Protein AF-0000000081663976 (afdb_homodimer)

Nearest PDB structures (foldseek):
  3ppa-assembly1_A  TM=6.212E-01  e=1.100E-02  Homo sapiens
  3t9l-assembly1_A  TM=6.022E-01  e=9.735E-03  Homo sapiens
  4a3p-assembly1_A  TM=6.319E-01  e=2.158E-02  Homo sapiens
  4a3o-assembly2_B  TM=6.091E-01  e=1.796E-02  Homo sapiens
  3pv1-assembly1_B  TM=5.917E-01  e=2.294E-02  Homo sapiens

Sequence (308 aa):
MTFITVKYGDNQQRIFNPMCSSMILLECIRKNCQCEKGVTLDLLDENGHVKNLPENLQSYASDFLEGRGTYWLIKVEKGNEDTPNKYTLLLSQPEKHCPELQQRLEHLSKPVVRKMSRASKWTVVSKKVKPKGGSVSTKRSNNHSNTSPAPRRKMTFITVKYGDNQQRIFNPMCSSMILLECIRKNCQCEKGVTLDLLDENGHVKNLPENLQSYASDFLEGRGTYWLIKVEKGNEDTPNKYTLLLSQPEKHCPELQQRLEHLSKPVVRKMSRASKWTVVSKKVKPKGGSVSTKRSNNHSNTSPAPRRK

Foldseek 3Di:
DFWEWEAAEARDIDIDDQQAFLQVRVVVCCVVVVHDPPWDKWKAFLVQDTQPRVVRRGDGSCVRDPTHGYIFMWTWDPDDPQFHIQIGTRYPCCCVVPVPNRVSSVVRGDGPPPPPPPPPCPVVPVPVPVPPPDPPDDDDDDDDDDDDDDDDDD/DFWEWEAAEARDIDIDDQQAFLQVRVVVCCVVVVHDPPWDKWKAFLVQDTQPRVVRRGDGSCVRDPTHGYIFMWTWDPDDPQFHIQIGTRYPCCCVVPVPNRVSSVVRGDGPPPPPPPPPPPVPPPPPPPPPPDPPVDDDDDDDDDDPPPPDDD

Solvent-accessible surface area (backbone atoms only — not comparable to full-atom values): 18540 Å² total; per-residue (Å²): 137,64,34,28,38,40,34,33,43,82,85,39,72,48,59,45,47,38,91,39,34,24,47,49,47,53,52,38,46,33,56,75,67,68,49,68,84,89,63,44,62,39,41,27,39,85,86,50,47,72,56,60,39,73,80,39,37,86,40,55,29,48,79,70,45,56,69,68,32,59,31,34,37,27,39,51,44,81,44,57,96,85,36,44,41,37,53,40,72,45,39,72,53,43,69,78,72,35,49,69,42,52,53,45,32,51,58,61,29,44,53,77,69,64,69,66,70,69,71,71,72,68,70,71,72,70,72,77,65,72,77,74,76,76,68,82,79,72,84,79,79,80,88,81,91,83,90,88,81,80,88,87,80,137,136,65,34,28,37,40,35,32,43,81,86,39,72,49,59,46,47,37,91,39,35,24,47,50,46,52,50,38,45,33,57,74,66,68,50,67,84,89,62,44,60,39,42,26,38,87,87,50,49,72,56,57,40,73,81,39,36,86,39,53,31,48,80,70,46,58,70,68,32,58,30,34,38,26,38,50,44,80,45,57,97,85,36,44,43,37,53,40,72,43,39,71,54,43,68,78,73,34,48,70,42,51,54,45,33,50,58,61,29,44,52,78,69,66,71,70,71,70,74,74,76,71,74,75,75,72,75,78,71,75,75,74,80,73,72,82,70,83,76,83,87,82,81,86,90,77,73,89,78,78,84,67,73,132

pLDDT: mean 73.5, std 28.45, range [15.95, 98.19]

Secondary structure (DSSP, 8-state):
---EEEEEBTTEEEEE--SSBHHHHHHHHHHHTTPPTT-EEEEE-TTS-B--GGGGTTSBGGGTS-TT-EEEEEEEE---SSSPPEEEE-BS-HHHH-HHHHHHHHHHHS--------------------------------------------/---EEEEEBTTEEEEE--SSBHHHHHHHHHHHTTPPTT-EEEEEETTS-B--GGGGTTSBGGGTS-TT-EEEEEEEE---SSSPPEEEE-BS-HHHH-HHHHHHHHHHHS------------------------------------SS------

Organism: Saccoglossus kowalevskii (NCBI:txid10224)

InterPro domains:
  IPR039471 Uncharacterized protein CXorf65-like [PF15874] (8-95)
  IPR039471 Uncharacterized protein CXorf65-like [PTHR33887] (3-141)

Radius of gyration: 47.67 Å; Cα contacts (8 Å, |Δi|>4): 452; chains: 2; bounding box: 131×155×103 Å

Structure (mmCIF, N/CA/C/O backbone):
data_AF-0000000081663976-model_v1
#
loop_
_entity.id
_entity.type
_entity.pdbx_description
1 polymer 'Uncharacterized protein CXorf65 homolog'
#
loop_
_atom_site.group_PDB
_atom_site.id
_atom_site.type_symbol
_atom_site.label_atom_id
_atom_site.label_alt_id
_atom_site.label_comp_id
_atom_site.label_asym_id
_atom_site.label_entity_id
_atom_site.label_seq_id
_atom_site.pdbx_PDB_ins_code
_atom_site.Cartn_x
_atom_site.Cartn_y
_atom_site.Cartn_z
_atom_site.occupancy
_atom_site.B_iso_or_equiv
_atom_site.auth_seq_id
_atom_site.auth_comp_id
_atom_site.auth_asym_id
_atom_site.auth_atom_id
_atom_site.pdbx_PDB_model_num
ATOM 1 N N . MET A 1 1 ? -7.734 5.082 -13.789 1 63.41 1 MET A N 1
ATOM 2 C CA . MET A 1 1 ? -6.875 4.504 -12.758 1 63.41 1 MET A CA 1
ATOM 3 C C . MET A 1 1 ? -6.473 5.559 -11.727 1 63.41 1 MET A C 1
ATOM 5 O O . MET A 1 1 ? -5.832 6.551 -12.07 1 63.41 1 MET A O 1
ATOM 9 N N . THR A 1 2 ? -7.152 5.707 -10.602 1 86.38 2 THR A N 1
ATOM 10 C CA . THR A 1 2 ? -6.973 6.879 -9.75 1 86.38 2 THR A CA 1
ATOM 11 C C . THR A 1 2 ? -5.969 6.594 -8.641 1 86.38 2 THR A C 1
ATOM 13 O O . THR A 1 2 ? -6 5.527 -8.023 1 86.38 2 THR A O 1
ATOM 16 N N . PHE A 1 3 ? -4.828 7.324 -8.617 1 93.31 3 PHE A N 1
ATOM 17 C CA . PHE A 1 3 ? -3.844 7.289 -7.543 1 93.31 3 PHE A CA 1
ATOM 18 C C . PHE A 1 3 ? -3.646 8.68 -6.945 1 93.31 3 PHE A C 1
ATOM 20 O O . PHE A 1 3 ? -4.051 9.68 -7.543 1 93.31 3 PHE A O 1
ATOM 27 N N . ILE A 1 4 ? -3.111 8.68 -5.797 1 96.81 4 ILE A N 1
ATOM 28 C CA . ILE A 1 4 ? -2.646 9.922 -5.191 1 96.81 4 ILE A CA 1
ATOM 29 C C . ILE A 1 4 ? -1.126 9.891 -5.047 1 96.81 4 ILE A C 1
ATOM 31 O O . ILE A 1 4 ? -0.521 8.812 -5.031 1 96.81 4 ILE A O 1
ATOM 35 N N . THR A 1 5 ? -0.566 11.102 -5.008 1 95.88 5 THR A N 1
ATOM 36 C CA . THR A 1 5 ? 0.864 11.242 -4.754 1 95.88 5 THR A CA 1
ATOM 37 C C . THR A 1 5 ? 1.117 11.734 -3.334 1 95.88 5 THR A C 1
ATOM 39 O O . THR A 1 5 ? 0.53 12.727 -2.902 1 95.88 5 THR A O 1
ATOM 42 N N . VAL A 1 6 ? 1.964 11 -2.596 1 96.69 6 VAL A N 1
ATOM 43 C CA . VAL A 1 6 ? 2.316 11.398 -1.237 1 96.69 6 VAL A CA 1
ATOM 44 C C . VAL A 1 6 ? 3.789 11.797 -1.18 1 96.69 6 VAL A C 1
ATOM 46 O O . VAL A 1 6 ? 4.66 11.031 -1.598 1 96.69 6 VAL A O 1
ATOM 49 N N . LYS A 1 7 ? 4.027 12.945 -0.767 1 94.19 7 LYS A N 1
ATOM 50 C CA . LYS A 1 7 ? 5.387 13.453 -0.602 1 94.19 7 LYS A CA 1
ATOM 51 C C . LYS A 1 7 ? 5.848 13.32 0.847 1 94.19 7 LYS A C 1
ATOM 53 O O . LYS A 1 7 ? 5.074 13.578 1.774 1 94.19 7 LYS A O 1
ATOM 58 N N . TYR A 1 8 ? 7.129 12.906 1.017 1 93.94 8 TYR A N 1
ATOM 59 C CA . TYR A 1 8 ? 7.668 12.672 2.352 1 93.94 8 TYR A CA 1
ATOM 60 C C . TYR A 1 8 ? 9.195 12.648 2.326 1 93.94 8 TYR A C 1
ATOM 62 O O . TYR A 1 8 ? 9.805 12.633 1.255 1 93.94 8 TYR A O 1
ATOM 70 N N . GLY A 1 9 ? 9.75 12.789 3.512 1 91.69 9 GLY A N 1
ATOM 71 C CA . GLY A 1 9 ? 11.188 12.625 3.656 1 91.69 9 GLY A CA 1
ATOM 72 C C . GLY A 1 9 ? 11.984 13.672 2.904 1 91.69 9 GLY A C 1
ATOM 73 O O . GLY A 1 9 ? 11.648 14.859 2.945 1 91.69 9 GLY A O 1
ATOM 74 N N . ASP A 1 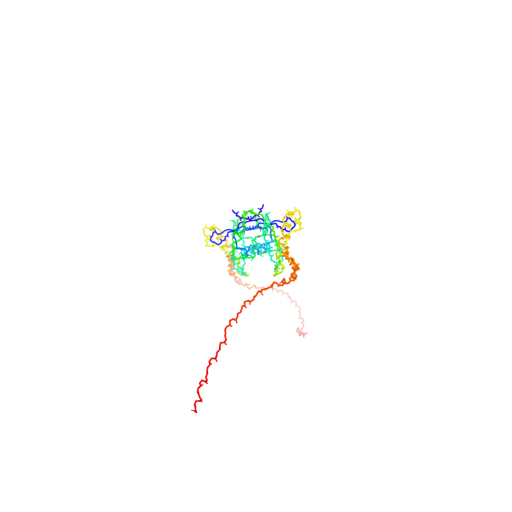10 ? 13.141 13.273 2.248 1 88.5 10 ASP A N 1
ATOM 75 C CA . ASP A 1 10 ? 14 14.164 1.478 1 88.5 10 ASP A CA 1
ATOM 76 C C . ASP A 1 10 ? 13.609 14.164 0.001 1 88.5 10 ASP A C 1
ATOM 78 O O . ASP A 1 10 ? 14.297 13.555 -0.826 1 88.5 10 ASP A O 1
ATOM 82 N N . ASN A 1 11 ? 12.508 14.812 -0.254 1 85.25 11 ASN A N 1
ATOM 83 C CA . ASN A 1 11 ? 12.016 14.984 -1.619 1 85.25 11 ASN A CA 1
ATOM 84 C C . ASN A 1 11 ? 11.586 13.656 -2.234 1 85.25 11 ASN A C 1
ATOM 86 O O . ASN A 1 11 ? 11.828 13.414 -3.416 1 85.25 11 ASN A O 1
ATOM 90 N N . GLN A 1 12 ? 11.164 12.766 -1.438 1 90.88 12 GLN A N 1
ATOM 91 C CA . GLN A 1 12 ? 10.641 11.492 -1.918 1 90.88 12 GLN A CA 1
ATOM 92 C C . GLN A 1 12 ? 9.141 11.578 -2.162 1 90.88 12 GLN A C 1
ATOM 94 O O . GLN A 1 12 ? 8.453 12.406 -1.559 1 90.88 12 GLN A O 1
ATOM 99 N N . GLN A 1 13 ? 8.688 10.852 -3.125 1 92.88 13 GLN A N 1
ATOM 100 C CA . GLN A 1 13 ? 7.262 10.75 -3.406 1 92.88 13 GLN A CA 1
ATOM 101 C C . GLN A 1 13 ? 6.879 9.336 -3.814 1 92.88 13 GLN A C 1
ATOM 103 O O . GLN A 1 13 ? 7.684 8.617 -4.414 1 92.88 13 GLN A O 1
ATOM 108 N N . ARG A 1 14 ? 5.727 8.938 -3.387 1 94.19 14 ARG A N 1
ATOM 109 C CA . ARG A 1 14 ? 5.176 7.633 -3.752 1 94.19 14 ARG A CA 1
ATOM 110 C C . ARG A 1 14 ? 3.693 7.746 -4.098 1 94.19 14 ARG A C 1
ATOM 112 O O . ARG A 1 14 ? 3.021 8.688 -3.676 1 94.19 14 ARG A O 1
ATOM 119 N N . ILE A 1 15 ? 3.197 6.77 -4.887 1 94.12 15 ILE A N 1
ATOM 120 C CA . ILE A 1 15 ? 1.789 6.766 -5.266 1 94.12 15 ILE A CA 1
ATOM 121 C C . ILE A 1 15 ? 1.04 5.715 -4.453 1 94.12 15 ILE A C 1
ATOM 123 O O . ILE A 1 15 ? 1.622 4.703 -4.047 1 94.12 15 ILE A O 1
ATOM 127 N N . PHE A 1 16 ? -0.218 5.988 -4.176 1 95.44 16 PHE A N 1
ATOM 128 C CA . PHE A 1 16 ? -1.098 5.082 -3.449 1 95.44 16 PHE A CA 1
ATOM 129 C C . PHE A 1 16 ? -2.492 5.074 -4.062 1 95.44 16 PHE A C 1
ATOM 131 O O . PHE A 1 16 ? -2.912 6.055 -4.676 1 95.44 16 PHE A O 1
ATOM 138 N N . ASN A 1 17 ? -3.191 4 -3.916 1 93.75 17 ASN A N 1
ATOM 139 C CA . ASN A 1 17 ? -4.59 3.877 -4.32 1 93.75 17 ASN A CA 1
ATOM 140 C C . ASN A 1 17 ? -5.535 4.348 -3.221 1 93.75 17 ASN A C 1
ATOM 142 O O . ASN A 1 17 ? -5.555 3.779 -2.127 1 93.75 17 ASN A O 1
ATOM 146 N N . PRO A 1 18 ? -6.293 5.262 -3.482 1 96.44 18 PRO A N 1
ATOM 147 C CA . PRO A 1 18 ? -7.207 5.742 -2.441 1 96.44 18 PRO A CA 1
ATOM 148 C C . PRO A 1 18 ? -8.508 4.941 -2.381 1 96.44 18 PRO A C 1
ATOM 150 O O . PRO A 1 18 ? -9.367 5.215 -1.541 1 96.44 18 PRO A O 1
ATOM 153 N N . MET A 1 19 ? -8.688 3.963 -3.275 1 92.12 19 MET A N 1
ATOM 154 C CA . MET A 1 19 ? -9.906 3.16 -3.299 1 92.12 19 MET A CA 1
ATOM 155 C C . MET A 1 19 ? -9.836 2.035 -2.271 1 92.12 19 MET A C 1
ATOM 157 O O . MET A 1 19 ? -9.992 0.863 -2.617 1 92.12 19 MET A O 1
ATOM 161 N N . CYS A 1 20 ? -9.648 2.391 -1.045 1 94.44 20 CYS A N 1
ATOM 162 C CA . CYS A 1 20 ? -9.555 1.526 0.125 1 94.44 20 CYS A CA 1
ATOM 163 C C . CYS A 1 20 ? -9.891 2.293 1.399 1 94.44 20 CYS A C 1
ATOM 165 O O . CYS A 1 20 ? -10.188 3.486 1.35 1 94.44 20 CYS A O 1
ATOM 167 N N . SER A 1 21 ? -10.039 1.643 2.467 1 96.56 21 SER A N 1
ATOM 168 C CA . SER A 1 21 ? -10.312 2.34 3.719 1 96.56 21 SER A CA 1
ATOM 169 C C . SER A 1 21 ? -9.125 3.195 4.148 1 96.56 21 SER A C 1
ATOM 171 O O . SER A 1 21 ? -7.984 2.896 3.799 1 96.56 21 SER A O 1
ATOM 173 N N . SER A 1 22 ? -9.43 4.223 4.953 1 98.12 22 SER A N 1
ATOM 174 C CA . SER A 1 22 ? -8.375 5.07 5.492 1 98.12 22 SER A CA 1
ATOM 175 C C . SER A 1 22 ? -7.391 4.262 6.332 1 98.12 22 SER A C 1
ATOM 177 O O . SER A 1 22 ? -6.188 4.527 6.316 1 98.12 22 SER A O 1
ATOM 179 N N . MET A 1 23 ? -7.918 3.342 6.996 1 97.19 23 MET A N 1
ATOM 180 C CA . MET A 1 23 ? -7.074 2.486 7.828 1 97.19 23 MET A CA 1
ATOM 181 C C . MET A 1 23 ? -6.023 1.773 6.984 1 97.19 23 MET A C 1
ATOM 183 O O . MET A 1 23 ? -4.836 1.789 7.316 1 97.19 23 MET A O 1
ATOM 187 N N . ILE A 1 24 ? -6.398 1.15 5.91 1 96.44 24 ILE A N 1
ATOM 188 C CA . ILE A 1 24 ? -5.508 0.406 5.027 1 96.44 24 ILE A CA 1
ATOM 189 C C . ILE A 1 24 ? -4.531 1.365 4.352 1 96.44 24 ILE A C 1
ATOM 191 O O . ILE A 1 24 ? -3.33 1.092 4.281 1 96.44 24 ILE A O 1
ATOM 195 N N . LEU A 1 25 ? -5.027 2.463 3.895 1 97.62 25 LEU A N 1
ATOM 196 C CA . LEU A 1 25 ? -4.168 3.438 3.23 1 97.62 25 LEU A CA 1
ATOM 197 C C . LEU A 1 25 ? -3.053 3.902 4.16 1 97.62 25 LEU A C 1
ATOM 199 O O . LEU A 1 25 ? -1.882 3.916 3.773 1 97.62 25 LEU A O 1
ATOM 203 N N . LEU A 1 26 ? -3.424 4.258 5.367 1 97.94 26 LEU A N 1
ATOM 204 C CA . LEU A 1 26 ? -2.445 4.758 6.324 1 97.94 26 LEU A CA 1
ATOM 205 C C . LEU A 1 26 ? -1.432 3.678 6.684 1 97.94 26 LEU A C 1
ATOM 207 O O . LEU A 1 26 ? -0.251 3.971 6.887 1 97.94 26 LEU A O 1
ATOM 211 N N . GLU A 1 27 ? -1.876 2.498 6.762 1 96.31 27 GLU A N 1
ATOM 212 C CA . GLU A 1 27 ? -0.957 1.396 7.031 1 96.31 27 GLU A CA 1
ATOM 213 C C . GLU A 1 27 ? 0.019 1.197 5.875 1 96.31 27 GLU A C 1
ATOM 215 O O . GLU A 1 27 ? 1.206 0.946 6.094 1 96.31 27 GLU A O 1
ATOM 220 N N . CYS A 1 28 ? -0.502 1.237 4.648 1 96.5 28 CYS A N 1
ATOM 221 C CA . CYS A 1 28 ? 0.359 1.119 3.477 1 96.5 28 CYS A CA 1
ATOM 222 C C . CYS A 1 28 ? 1.371 2.258 3.426 1 96.5 28 CYS A C 1
ATOM 224 O O . CYS A 1 28 ? 2.543 2.037 3.117 1 96.5 28 CYS A O 1
ATOM 226 N N . ILE A 1 29 ? 0.937 3.393 3.736 1 97.44 29 ILE A N 1
ATOM 227 C CA . ILE A 1 29 ? 1.825 4.551 3.748 1 97.44 29 ILE A CA 1
ATOM 228 C C . ILE A 1 29 ? 2.904 4.359 4.812 1 97.44 29 ILE A C 1
ATOM 230 O O . ILE A 1 29 ? 4.086 4.609 4.559 1 97.44 29 ILE A O 1
ATOM 234 N N . ARG A 1 30 ? 2.484 3.951 5.969 1 96.38 30 ARG A N 1
ATOM 235 C CA . ARG A 1 30 ? 3.434 3.721 7.055 1 96.38 30 ARG A CA 1
ATOM 236 C C . ARG A 1 30 ? 4.547 2.771 6.617 1 96.38 30 ARG A C 1
ATOM 238 O O . ARG A 1 30 ? 5.727 3.041 6.852 1 96.38 30 ARG A O 1
ATOM 245 N N . LYS A 1 31 ? 4.18 1.729 5.961 1 93.88 31 LYS A N 1
ATOM 246 C CA . LYS A 1 31 ? 5.133 0.709 5.535 1 93.88 31 LYS A CA 1
ATOM 247 C C . LYS A 1 31 ? 6.02 1.221 4.402 1 93.88 31 LYS A C 1
ATOM 249 O O . LYS A 1 31 ? 7.238 1.037 4.426 1 93.88 31 LYS A O 1
ATOM 254 N N . ASN A 1 32 ? 5.41 1.877 3.396 1 94.5 32 ASN A N 1
ATOM 255 C CA . ASN A 1 32 ? 6.129 2.324 2.207 1 94.5 32 ASN A CA 1
ATOM 256 C C . ASN A 1 32 ? 7.055 3.496 2.52 1 94.5 32 ASN A C 1
ATOM 258 O O . ASN A 1 32 ? 8.109 3.643 1.898 1 94.5 32 ASN A O 1
ATOM 262 N N . CYS A 1 33 ? 6.664 4.27 3.455 1 94.06 33 CYS A N 1
ATOM 263 C CA . CYS A 1 33 ? 7.445 5.465 3.76 1 94.06 33 CYS A CA 1
ATOM 264 C C . CYS A 1 33 ? 8.328 5.242 4.984 1 94.06 33 CYS A C 1
ATOM 266 O O . CYS A 1 33 ? 8.992 6.168 5.449 1 94.06 33 CYS A O 1
ATOM 268 N N . GLN A 1 34 ? 8.305 4.074 5.461 1 91.5 34 GLN A N 1
ATOM 269 C CA . GLN A 1 34 ? 9.18 3.65 6.555 1 91.5 34 GLN A CA 1
ATOM 270 C C . GLN A 1 34 ? 8.969 4.52 7.789 1 91.5 34 GLN A C 1
ATOM 272 O O . GLN A 1 34 ? 9.938 5.008 8.383 1 91.5 34 GLN A O 1
ATOM 277 N N . CYS A 1 35 ? 7.703 4.688 8.156 1 93.5 35 CYS A N 1
ATOM 278 C CA . CYS A 1 35 ? 7.359 5.449 9.352 1 93.5 35 CYS A CA 1
ATOM 279 C C . CYS A 1 35 ? 7.312 4.551 10.578 1 93.5 35 CYS A C 1
ATOM 281 O O . CYS A 1 35 ? 7.016 3.357 10.469 1 93.5 35 CYS A O 1
ATOM 283 N N . GLU A 1 36 ? 7.629 5.223 11.648 1 92.06 36 GLU A N 1
ATOM 284 C CA . GLU A 1 36 ? 7.652 4.492 12.914 1 92.06 36 GLU A CA 1
ATOM 285 C C . GLU A 1 36 ? 6.266 3.977 13.281 1 92.06 36 GLU A C 1
ATOM 287 O O . GLU A 1 36 ? 5.262 4.652 13.039 1 92.06 36 GLU A O 1
ATOM 292 N N . LYS A 1 37 ? 6.324 2.795 13.945 1 91.56 37 LYS A N 1
ATOM 293 C CA . LYS A 1 37 ? 5.078 2.236 14.461 1 91.56 37 LYS A CA 1
ATOM 294 C C . LYS A 1 37 ? 4.523 3.084 15.602 1 91.56 37 LYS A C 1
ATOM 296 O O . LYS A 1 37 ? 5.289 3.668 16.375 1 91.56 37 LYS A O 1
ATOM 301 N N . GLY A 1 38 ? 3.25 3.217 15.711 1 91.44 38 GLY A N 1
ATOM 302 C CA . GLY A 1 38 ? 2.615 3.906 16.828 1 91.44 38 GLY A CA 1
ATOM 303 C C . GLY A 1 38 ? 2.389 5.383 16.562 1 91.44 38 GLY A C 1
ATOM 304 O O . GLY A 1 38 ? 1.644 6.039 17.281 1 91.44 38 GLY A O 1
ATOM 305 N N . VAL A 1 39 ? 3.113 5.891 15.664 1 92.75 39 VAL A N 1
ATOM 306 C CA . VAL A 1 39 ? 2.912 7.293 15.305 1 92.75 39 VAL A CA 1
ATOM 307 C C . VAL A 1 39 ? 1.612 7.441 14.516 1 92.75 39 VAL A C 1
ATOM 309 O O . VAL A 1 39 ? 1.306 6.617 13.656 1 92.75 39 VAL A O 1
ATOM 312 N N . THR A 1 40 ? 0.846 8.453 14.867 1 96.19 40 THR A N 1
ATOM 313 C CA . THR A 1 40 ? -0.372 8.742 14.117 1 96.19 40 THR A CA 1
ATOM 314 C C . THR A 1 40 ? -0.058 9.562 12.867 1 96.19 40 THR A C 1
ATOM 316 O O . THR A 1 40 ? 0.494 10.664 12.961 1 96.19 40 THR A O 1
ATOM 319 N N . LEU A 1 41 ? -0.435 9.023 11.734 1 97.75 41 LEU A N 1
ATOM 320 C CA . LEU A 1 41 ? -0.15 9.672 10.461 1 97.75 41 LEU A CA 1
ATOM 321 C C . LEU A 1 41 ? -1.41 10.305 9.883 1 97.75 41 LEU A C 1
ATOM 323 O O . LEU A 1 41 ? -2.521 9.844 10.148 1 97.75 41 LEU A O 1
ATOM 327 N N . ASP 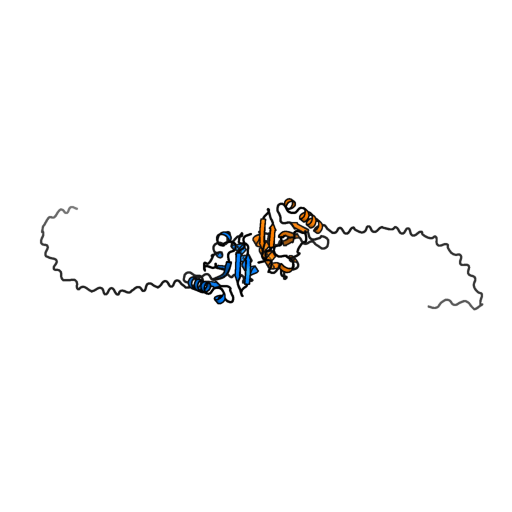A 1 42 ? -1.229 11.328 9.078 1 97.38 42 ASP A N 1
ATOM 328 C CA . ASP A 1 42 ? -2.279 11.961 8.289 1 97.38 42 ASP A CA 1
ATOM 329 C C . ASP A 1 42 ? -1.707 12.609 7.027 1 97.38 42 ASP A C 1
ATOM 331 O O . ASP A 1 42 ? -0.51 12.492 6.754 1 97.38 42 ASP A O 1
ATOM 335 N N . LEU A 1 43 ? -2.551 13.188 6.25 1 97.44 43 LEU A N 1
ATOM 336 C CA . LEU A 1 43 ? -2.139 13.82 5.004 1 97.44 43 LEU A CA 1
ATOM 337 C C . LEU A 1 43 ? -2.564 15.289 4.977 1 97.44 43 LEU A C 1
ATOM 339 O O . LEU A 1 43 ? -3.621 15.641 5.508 1 97.44 43 LEU A O 1
ATOM 343 N N . LEU A 1 44 ? -1.724 16.062 4.414 1 95 44 LEU A N 1
ATOM 344 C CA . LEU A 1 44 ? -1.945 17.484 4.168 1 95 44 LEU A CA 1
ATOM 345 C C . LEU A 1 44 ? -2.08 17.766 2.676 1 95 44 LEU A C 1
ATOM 347 O O . LEU A 1 44 ? -1.274 17.281 1.875 1 95 44 LEU A O 1
ATOM 351 N N . ASP A 1 45 ? -3.115 18.547 2.289 1 93.75 45 ASP A N 1
ATOM 352 C CA . ASP A 1 45 ? -3.219 18.859 0.867 1 93.75 45 ASP A CA 1
ATOM 353 C C . ASP A 1 45 ? -2.43 20.125 0.526 1 93.75 45 ASP A C 1
ATOM 355 O O . ASP A 1 45 ? -1.794 20.719 1.398 1 93.75 45 ASP A O 1
ATOM 359 N N . GLU A 1 46 ? -2.494 20.453 -0.756 1 88.25 46 GLU A N 1
ATOM 360 C CA . GLU A 1 46 ? -1.702 21.562 -1.261 1 88.25 46 GLU A CA 1
ATOM 361 C C . GLU A 1 46 ? -2.199 22.891 -0.698 1 88.25 46 GLU A C 1
ATOM 363 O O . GLU A 1 46 ? -1.451 23.875 -0.647 1 88.25 46 GLU A O 1
ATOM 368 N N . ASN A 1 47 ? -3.438 22.938 -0.269 1 88 47 ASN A N 1
ATOM 369 C CA . ASN A 1 47 ? -4.027 24.156 0.286 1 88 47 ASN A CA 1
ATOM 370 C C . ASN A 1 47 ? -3.805 24.25 1.793 1 88 47 ASN A C 1
ATOM 372 O O . ASN A 1 47 ? -4.195 25.234 2.422 1 88 47 ASN A O 1
ATOM 376 N N . GLY A 1 48 ? -3.18 23.281 2.357 1 89.25 48 GLY A N 1
ATOM 377 C CA . GLY A 1 48 ? -2.869 23.297 3.779 1 89.25 48 GLY A CA 1
ATOM 378 C C . GLY A 1 48 ? -3.988 22.734 4.641 1 89.25 48 GLY A C 1
ATOM 379 O O . GLY A 1 48 ? -4.094 23.078 5.824 1 89.25 48 GLY A O 1
ATOM 380 N N . HIS A 1 49 ? -4.84 22.016 4.094 1 92.88 49 HIS A N 1
ATOM 381 C CA . HIS A 1 49 ? -5.918 21.391 4.855 1 92.88 49 HIS A CA 1
ATOM 382 C C . HIS A 1 49 ? -5.566 19.969 5.25 1 92.88 49 HIS A C 1
ATOM 384 O O . HIS A 1 49 ? -5.227 19.141 4.395 1 92.88 49 HIS A O 1
ATOM 390 N N . VAL A 1 50 ? -5.672 19.703 6.547 1 94.69 50 VAL A N 1
ATOM 391 C CA . VAL A 1 50 ? -5.469 18.359 7.059 1 94.69 50 VAL A CA 1
ATOM 392 C C . VAL A 1 50 ? -6.672 17.484 6.699 1 94.69 50 VAL A C 1
ATOM 394 O O . VAL A 1 50 ? -7.816 17.922 6.793 1 94.69 50 VAL A O 1
ATOM 397 N N . LYS A 1 51 ? -6.449 16.219 6.371 1 97.5 51 LYS A N 1
ATOM 398 C CA . LYS A 1 51 ? -7.516 15.383 5.84 1 97.5 51 LYS A CA 1
ATOM 399 C C . LYS A 1 51 ? -8.188 14.578 6.953 1 97.5 51 LYS A C 1
ATOM 401 O O . LYS A 1 51 ? -9.281 14.039 6.766 1 97.5 51 LYS A O 1
ATOM 406 N N . ASN A 1 52 ? -7.613 14.5 8.141 1 97 52 ASN A N 1
ATOM 407 C CA . ASN A 1 52 ? -8.164 13.867 9.336 1 97 52 ASN A CA 1
ATOM 408 C C . ASN A 1 52 ? -8.562 12.422 9.078 1 97 52 ASN A C 1
ATOM 410 O O . ASN A 1 52 ? -9.641 11.984 9.477 1 97 52 ASN A O 1
ATOM 414 N N . LEU A 1 53 ? -7.691 11.727 8.43 1 98.19 53 LEU A N 1
ATOM 415 C CA . LEU A 1 53 ? -7.953 10.328 8.094 1 98.19 53 LEU A CA 1
ATOM 416 C C . LEU A 1 53 ? -8.031 9.477 9.352 1 98.19 53 LEU A C 1
ATOM 418 O O . LEU A 1 53 ? -8.867 8.57 9.445 1 98.19 53 LEU A O 1
ATOM 422 N N . PRO A 1 54 ? -7.246 9.711 10.359 1 97.38 54 PRO A N 1
ATOM 423 C CA . PRO A 1 54 ? -7.289 8.883 11.562 1 97.38 54 PRO A CA 1
ATOM 424 C C . PRO A 1 54 ? -8.641 8.93 12.266 1 97.38 54 PRO A C 1
ATOM 426 O O . PRO A 1 54 ? -8.977 8.031 13.039 1 97.38 54 PRO A O 1
ATOM 429 N N . GLU A 1 55 ? -9.367 9.945 12.016 1 96.12 55 GLU A N 1
ATOM 430 C CA . GLU A 1 55 ? -10.68 10.078 12.648 1 96.12 55 GLU A CA 1
ATOM 431 C C . GLU A 1 55 ? -11.75 9.32 11.867 1 96.12 55 GLU A C 1
ATOM 433 O O . GLU A 1 55 ? -12.867 9.133 12.359 1 96.12 55 GLU A O 1
ATOM 438 N N . ASN A 1 56 ? -11.438 8.898 10.734 1 97.62 56 ASN A N 1
ATOM 439 C CA . ASN A 1 56 ? -12.375 8.234 9.844 1 97.62 56 ASN A CA 1
ATOM 440 C C . ASN A 1 56 ? -11.797 6.938 9.289 1 97.62 56 ASN A C 1
ATOM 442 O O . ASN A 1 56 ? -11.828 6.703 8.078 1 97.62 56 ASN A O 1
ATOM 446 N N . LEU A 1 57 ? -11.336 6.105 10.109 1 97.12 57 LEU A N 1
ATOM 447 C CA . LEU A 1 57 ? -10.539 4.945 9.742 1 97.12 57 LEU A CA 1
ATOM 448 C C . LEU A 1 57 ? -11.367 3.943 8.945 1 97.12 57 LEU A C 1
ATOM 450 O O . LEU A 1 57 ? -10.844 3.248 8.07 1 97.12 57 LEU A O 1
ATOM 454 N N . GLN A 1 58 ? -12.656 3.887 9.188 1 96.81 58 GLN A N 1
ATOM 455 C CA . GLN A 1 58 ? -13.5 2.865 8.578 1 96.81 58 GLN A CA 1
ATOM 456 C C . GLN A 1 58 ? -14.094 3.354 7.254 1 96.81 58 GLN A C 1
ATOM 458 O O . GLN A 1 58 ? -14.656 2.566 6.492 1 96.81 58 GLN A O 1
ATOM 463 N N . SER A 1 59 ? -13.906 4.625 6.949 1 97.69 59 SER A N 1
ATOM 464 C CA . SER A 1 59 ? -14.406 5.191 5.703 1 97.69 59 SER A CA 1
ATOM 465 C C . SER A 1 59 ? -13.406 5.004 4.566 1 97.69 59 SER A C 1
ATOM 467 O O . SER A 1 59 ? -12.219 4.785 4.812 1 97.69 59 SER A O 1
ATOM 469 N N . TYR A 1 60 ? -13.93 5.086 3.35 1 96.69 60 TYR A N 1
ATOM 470 C CA . TYR A 1 60 ? -13.023 5.078 2.207 1 96.69 60 TYR A CA 1
ATOM 471 C C . TYR A 1 60 ? -12.148 6.328 2.193 1 96.69 60 TYR A C 1
ATOM 473 O O . TYR A 1 60 ? -12.641 7.434 2.428 1 96.69 60 TYR A O 1
ATOM 481 N N . ALA A 1 61 ? -10.906 6.086 1.918 1 97.75 61 ALA A N 1
ATOM 482 C CA . ALA A 1 61 ? -9.984 7.215 1.824 1 97.75 61 ALA A CA 1
ATOM 483 C C . ALA A 1 61 ? -10.383 8.148 0.685 1 97.75 61 ALA A C 1
ATOM 485 O O . ALA A 1 61 ? -10.188 9.367 0.777 1 97.75 61 ALA A O 1
ATOM 486 N N . SER A 1 62 ? -10.992 7.574 -0.337 1 97.06 62 SER A N 1
ATOM 487 C CA . SER A 1 62 ? -11.391 8.352 -1.508 1 97.06 62 SER A CA 1
ATOM 488 C C . SER A 1 62 ? -12.461 9.375 -1.151 1 97.06 62 SER A C 1
ATOM 490 O O . SER A 1 62 ? -12.719 10.305 -1.918 1 97.06 62 SER A O 1
ATOM 492 N N . ASP A 1 63 ? -13.086 9.273 -0.076 1 97.56 63 ASP A N 1
ATOM 493 C CA . ASP A 1 63 ? -14.062 10.258 0.383 1 97.56 63 ASP A CA 1
ATOM 494 C C . ASP A 1 63 ? -13.391 11.562 0.791 1 97.56 63 ASP A C 1
ATOM 496 O O . ASP A 1 63 ? -14.031 12.617 0.832 1 97.56 63 ASP A O 1
ATOM 500 N N . PHE A 1 64 ? -12.133 11.5 1.063 1 97.94 64 PHE A N 1
ATOM 501 C CA . PHE A 1 64 ? -11.422 12.641 1.633 1 97.94 64 PHE A CA 1
ATOM 502 C C . PHE A 1 64 ? -10.305 13.094 0.705 1 97.94 64 PHE A C 1
ATOM 504 O O . PHE A 1 64 ? -9.797 14.211 0.838 1 97.94 64 PHE A O 1
ATOM 511 N N . LEU A 1 65 ? -9.953 12.242 -0.176 1 97.94 65 LEU A N 1
ATOM 512 C CA . LEU A 1 65 ? -8.805 12.516 -1.04 1 97.94 65 LEU A CA 1
ATOM 513 C C . LEU A 1 65 ? -9.234 12.57 -2.504 1 97.94 65 LEU A C 1
ATOM 515 O O . LEU A 1 65 ? -10.062 11.766 -2.943 1 97.94 65 LEU A O 1
ATOM 519 N N . GLU A 1 66 ? -8.633 13.492 -3.195 1 96.06 66 GLU A N 1
ATOM 520 C CA . GLU A 1 66 ? -8.906 13.594 -4.625 1 96.06 66 GLU A CA 1
ATOM 521 C C . GLU A 1 66 ? -7.93 12.75 -5.438 1 96.06 66 GLU A C 1
ATOM 523 O O . GLU A 1 66 ? -6.719 12.812 -5.215 1 96.06 66 GLU A O 1
ATOM 528 N N . GLY A 1 67 ? -8.516 12.039 -6.34 1 94.06 67 GLY A N 1
ATOM 529 C CA . GLY A 1 67 ? -7.656 11.297 -7.254 1 94.06 67 GLY A CA 1
ATOM 530 C C . GLY A 1 67 ? -6.637 12.18 -7.953 1 94.06 67 GLY A C 1
ATOM 531 O O . GLY A 1 67 ? -6.949 13.305 -8.344 1 94.06 67 GLY A O 1
ATOM 532 N N . ARG A 1 68 ? -5.504 11.719 -8.094 1 92.31 68 ARG A N 1
ATOM 533 C CA . ARG A 1 68 ? -4.375 12.391 -8.727 1 92.31 68 ARG A CA 1
ATOM 534 C C . ARG A 1 68 ? -3.932 13.602 -7.91 1 92.31 68 ARG A C 1
ATOM 536 O O . ARG A 1 68 ? -3.115 14.398 -8.367 1 92.31 68 ARG A O 1
ATOM 543 N N . GLY A 1 69 ? -4.449 13.695 -6.77 1 95.69 69 GLY A N 1
ATOM 544 C CA . GLY A 1 69 ? -4.023 14.75 -5.859 1 95.69 69 GLY A CA 1
ATOM 545 C C . GLY A 1 69 ? -2.65 14.5 -5.262 1 95.69 69 GLY A C 1
ATOM 546 O O . GLY A 1 69 ? -2.188 13.359 -5.215 1 95.69 69 GLY A O 1
ATOM 547 N N . THR A 1 70 ? -2.045 15.656 -4.879 1 94.94 70 THR A N 1
ATOM 548 C CA . THR A 1 70 ? -0.766 15.602 -4.18 1 94.94 70 THR A CA 1
ATOM 549 C C . THR A 1 70 ? -0.936 15.969 -2.709 1 94.94 70 THR A C 1
ATOM 551 O O . THR A 1 70 ? -1.592 16.953 -2.381 1 94.94 70 THR A O 1
ATOM 554 N N . TYR A 1 71 ? -0.349 15.156 -1.865 1 95.75 71 TYR A N 1
ATOM 555 C CA . TYR A 1 71 ? -0.47 15.336 -0.423 1 95.75 71 TYR A CA 1
ATOM 556 C C . TYR A 1 71 ? 0.888 15.219 0.258 1 95.75 71 TYR A C 1
ATOM 558 O O . TYR A 1 71 ? 1.781 14.531 -0.24 1 95.75 71 TYR A O 1
ATOM 566 N N . TRP A 1 72 ? 0.947 15.844 1.382 1 95.06 72 TRP A N 1
ATOM 567 C CA . TRP A 1 72 ? 2.145 15.734 2.209 1 95.06 72 TRP A CA 1
ATOM 568 C C . TRP A 1 72 ? 1.865 14.93 3.471 1 95.06 72 TRP A C 1
ATOM 570 O O . TRP A 1 72 ? 0.82 15.094 4.105 1 95.06 72 TRP A O 1
ATOM 580 N N . LEU A 1 73 ? 2.855 14.109 3.805 1 96.69 73 LEU A N 1
ATOM 581 C CA . LEU A 1 73 ? 2.736 13.266 4.988 1 96.69 73 LEU A CA 1
ATOM 582 C C . LEU A 1 73 ? 3.01 14.062 6.258 1 96.69 73 LEU A C 1
ATOM 584 O O . LEU A 1 73 ? 3.988 14.805 6.332 1 96.69 73 LEU A O 1
ATOM 588 N N . ILE A 1 74 ? 2.102 13.898 7.211 1 95.12 74 ILE A N 1
ATOM 589 C CA . ILE A 1 74 ? 2.289 14.602 8.477 1 95.12 74 ILE A CA 1
ATOM 590 C C . ILE A 1 74 ? 2.115 13.633 9.641 1 95.12 74 ILE A C 1
ATOM 592 O O . ILE A 1 74 ? 1.441 12.609 9.508 1 95.12 74 ILE A O 1
ATOM 596 N N . LYS A 1 75 ? 2.736 13.992 10.688 1 95.06 75 LYS A N 1
ATOM 597 C CA . LYS A 1 75 ? 2.541 13.352 11.984 1 95.06 75 LYS A CA 1
ATOM 598 C C . LYS A 1 75 ? 1.565 14.141 12.852 1 95.06 75 LYS A C 1
ATOM 600 O O . LYS A 1 75 ? 1.612 15.375 12.883 1 95.06 75 LYS A O 1
ATOM 605 N N . VAL A 1 76 ? 0.701 13.406 13.508 1 94.12 76 VAL A N 1
ATOM 606 C CA . VAL A 1 76 ? -0.277 14.047 14.383 1 94.12 76 VAL A CA 1
ATOM 607 C C . VAL A 1 76 ? -0.001 13.664 15.836 1 94.12 76 VAL A C 1
ATOM 609 O O . VAL A 1 76 ? 0.029 12.477 16.172 1 94.12 76 VAL A O 1
ATOM 612 N N . GLU A 1 77 ? 0.227 14.609 16.625 1 93 77 GLU A N 1
ATOM 613 C CA . GLU A 1 77 ? 0.295 14.445 18.078 1 93 77 GLU A CA 1
ATOM 614 C C . GLU A 1 77 ? -0.949 15.008 18.75 1 93 77 GLU A C 1
ATOM 616 O O . GLU A 1 77 ? -1.095 16.234 18.875 1 93 77 GLU A O 1
ATOM 621 N N . LYS A 1 78 ? -1.725 14.102 19.234 1 88.69 78 LYS A N 1
ATOM 622 C CA . LYS A 1 78 ? -2.994 14.516 19.828 1 88.69 78 LYS A CA 1
ATOM 623 C C . LYS A 1 78 ? -2.771 15.289 21.125 1 88.69 78 LYS A C 1
ATOM 625 O O . LYS A 1 78 ? -2.023 14.852 22 1 88.69 78 LYS A O 1
ATOM 630 N N . GLY A 1 79 ? -3.4 16.359 21.078 1 87.62 79 GLY A N 1
ATOM 631 C CA . GLY A 1 79 ? -3.365 17.172 22.281 1 87.62 79 GLY A CA 1
ATOM 632 C C . GLY A 1 79 ? -4.383 16.734 23.328 1 87.62 79 GLY A C 1
ATOM 633 O O . GLY A 1 79 ? -5.039 15.703 23.156 1 87.62 79 GLY A O 1
ATOM 634 N N . ASN A 1 80 ? -4.293 17.422 24.453 1 87.12 80 ASN A N 1
ATOM 635 C CA . ASN A 1 80 ? -5.285 17.203 25.516 1 87.12 80 ASN A CA 1
ATOM 636 C C . ASN A 1 80 ? -6.289 18.359 25.562 1 87.12 80 ASN A C 1
ATOM 638 O O . ASN A 1 80 ? -6.434 19.109 24.609 1 87.12 80 ASN A O 1
ATOM 642 N N . GLU A 1 81 ? -7.055 18.375 26.531 1 83.62 81 GLU A N 1
ATOM 643 C CA . GLU A 1 81 ? -8.094 19.375 26.688 1 83.62 81 GLU A CA 1
ATOM 644 C C . GLU A 1 81 ? -7.512 20.781 26.609 1 83.62 81 GLU A C 1
ATOM 646 O O . GLU A 1 81 ? -8.164 21.703 26.109 1 83.62 81 GLU A O 1
ATOM 651 N N . ASP A 1 82 ? -6.324 21.031 27.047 1 85.06 82 ASP A N 1
ATOM 652 C CA . ASP A 1 82 ? -5.742 22.375 27.156 1 85.06 82 ASP A CA 1
ATOM 653 C C . ASP A 1 82 ? -4.793 22.656 25.984 1 85.06 82 ASP A C 1
ATOM 655 O O . ASP A 1 82 ? -4.344 23.781 25.797 1 85.06 82 ASP A O 1
ATOM 659 N N . THR A 1 83 ? -4.48 21.609 25.297 1 85.56 83 THR A N 1
ATOM 660 C CA . THR A 1 83 ? -3.5 21.781 24.234 1 85.56 83 THR A CA 1
ATOM 661 C C . THR A 1 83 ? -4.027 21.234 22.906 1 85.56 83 THR A C 1
ATOM 663 O O . THR A 1 83 ? -4.609 20.141 22.875 1 85.56 83 THR A O 1
ATOM 666 N N . PRO A 1 84 ? -3.951 22 21.891 1 87.94 84 PRO A N 1
ATOM 667 C CA . PRO A 1 84 ? -4.398 21.531 20.578 1 87.94 84 PRO A CA 1
ATOM 668 C C . PRO A 1 84 ? -3.527 20.422 20.016 1 87.94 84 PRO A C 1
ATOM 670 O O . PRO A 1 84 ? -2.443 20.156 20.547 1 87.94 84 PRO A O 1
ATOM 673 N N . ASN A 1 85 ? -4.027 19.812 19 1 90.94 85 ASN A N 1
ATOM 674 C CA . ASN A 1 85 ? -3.213 18.859 18.25 1 90.94 85 ASN A CA 1
ATOM 675 C C . ASN A 1 85 ? -2.01 19.547 17.609 1 90.94 85 ASN A C 1
ATOM 677 O O . ASN A 1 85 ? -2.107 20.688 17.156 1 90.94 85 ASN A O 1
ATOM 681 N N . LYS A 1 86 ? -0.948 18.875 17.688 1 91.06 86 LYS A N 1
ATOM 682 C CA . LYS A 1 86 ? 0.254 19.328 17 1 91.06 86 LYS A CA 1
ATOM 683 C C . LYS A 1 86 ? 0.482 18.547 15.711 1 91.06 86 LYS A C 1
ATOM 685 O O . LYS A 1 86 ? 0.452 17.312 15.719 1 91.06 86 LYS A O 1
ATOM 690 N N . TYR A 1 87 ? 0.627 19.281 14.594 1 91.06 87 TYR A N 1
ATOM 691 C CA . TYR A 1 87 ? 0.877 18.672 13.289 1 91.06 87 TYR A CA 1
ATOM 692 C C . TYR A 1 87 ? 2.299 18.953 12.82 1 91.06 87 TYR A C 1
ATOM 694 O O . TYR A 1 87 ? 2.752 20.109 12.852 1 91.06 87 TYR A O 1
ATOM 702 N N . THR A 1 88 ? 2.945 17.922 12.414 1 89.94 88 THR A N 1
ATOM 703 C CA . THR A 1 88 ? 4.32 18.062 11.953 1 89.94 88 THR A CA 1
ATOM 704 C C . THR A 1 88 ? 4.504 17.453 10.57 1 89.94 88 THR A C 1
ATOM 706 O O . THR A 1 88 ? 4.125 16.312 10.336 1 89.94 88 THR A O 1
ATOM 709 N N . LEU A 1 89 ? 5.07 18.219 9.688 1 89.81 89 LEU A N 1
ATOM 710 C CA . LEU A 1 89 ? 5.387 17.719 8.352 1 89.81 89 LEU A CA 1
ATOM 711 C C . LEU A 1 89 ? 6.527 16.719 8.406 1 89.81 89 LEU A C 1
ATOM 713 O O . LEU A 1 89 ? 7.551 16.969 9.047 1 89.81 89 LEU A O 1
ATOM 717 N N . LEU A 1 90 ? 6.34 15.57 7.809 1 89.5 90 LEU A N 1
ATOM 718 C CA . LEU A 1 90 ? 7.402 14.57 7.734 1 89.5 90 LEU A CA 1
ATOM 719 C C . LEU A 1 90 ? 8.219 14.742 6.461 1 89.5 90 LEU A C 1
ATOM 721 O O . LEU A 1 90 ? 8.25 13.844 5.617 1 89.5 90 LEU A O 1
ATOM 725 N N . LEU A 1 91 ? 8.703 15.875 6.293 1 82.81 91 LEU A N 1
ATOM 726 C CA . LEU A 1 91 ? 9.586 16.25 5.191 1 82.81 91 LEU A CA 1
ATOM 727 C C . LEU A 1 91 ? 10.93 16.734 5.715 1 82.81 91 LEU A C 1
ATOM 729 O O . LEU A 1 91 ? 10.992 17.422 6.738 1 82.81 91 LEU A O 1
ATOM 733 N N . SER A 1 92 ? 11.945 16.375 5.211 1 77.75 92 SER A N 1
ATOM 734 C CA . SER A 1 92 ? 13.273 16.781 5.656 1 77.75 92 SER A CA 1
ATOM 735 C C . SER A 1 92 ? 13.5 18.266 5.438 1 77.75 92 SER A C 1
ATOM 737 O O . SER A 1 92 ? 14.172 18.922 6.234 1 77.75 92 SER A O 1
ATOM 739 N N . GLN A 1 93 ? 12.969 18.891 4.422 1 73.75 93 GLN A N 1
ATOM 740 C CA . GLN A 1 93 ? 13.141 20.297 4.129 1 73.75 93 GLN A CA 1
ATOM 741 C C . GLN A 1 93 ? 11.812 20.953 3.75 1 73.75 93 GLN A C 1
ATOM 743 O O . GLN A 1 93 ? 11.656 21.438 2.629 1 73.75 93 GLN A O 1
ATOM 748 N N . PRO A 1 94 ? 11.078 21.109 4.684 1 70.44 94 PRO A N 1
ATOM 749 C CA . PRO A 1 94 ? 9.75 21.641 4.391 1 70.44 94 PRO A CA 1
ATOM 750 C C . PRO A 1 94 ? 9.789 23.078 3.869 1 70.44 94 PRO A C 1
ATOM 752 O O . PRO A 1 94 ? 8.922 23.484 3.09 1 70.44 94 PRO A O 1
ATOM 755 N N . GLU A 1 95 ? 10.672 23.75 4.359 1 66.5 95 GLU A N 1
ATOM 756 C CA . GLU A 1 95 ? 10.812 25.156 3.963 1 66.5 95 GLU A CA 1
ATOM 757 C C . GLU A 1 95 ? 11.023 25.281 2.457 1 66.5 95 GLU A C 1
ATOM 759 O O . GLU A 1 95 ? 10.633 26.281 1.854 1 66.5 95 GLU A O 1
ATOM 764 N N . LYS A 1 96 ? 11.586 24.328 2.006 1 67.75 96 LYS A N 1
ATOM 765 C CA . LYS A 1 96 ? 11.859 24.375 0.572 1 67.75 96 LYS A CA 1
ATOM 766 C C . LYS A 1 96 ? 10.641 23.953 -0.237 1 67.75 96 LYS A C 1
ATOM 768 O O . LYS A 1 96 ? 10.43 24.422 -1.354 1 67.75 96 LYS A O 1
ATOM 773 N N . HIS A 1 97 ? 9.938 23.141 0.384 1 65.88 97 HIS A N 1
ATOM 774 C CA . HIS A 1 97 ? 8.898 22.516 -0.434 1 65.88 97 HIS A CA 1
ATOM 775 C C . HIS A 1 97 ? 7.535 23.156 -0.17 1 65.88 97 HIS A C 1
ATOM 777 O O . HIS A 1 97 ? 6.711 23.266 -1.08 1 65.88 97 HIS A O 1
ATOM 783 N N . CYS A 1 98 ? 7.398 23.641 0.945 1 73 98 CYS A N 1
ATOM 784 C CA . CYS A 1 98 ? 6.082 24.219 1.178 1 73 98 CYS A CA 1
ATOM 785 C C . CYS A 1 98 ? 6.086 25.109 2.416 1 73 98 CYS A C 1
ATOM 787 O O . CYS A 1 98 ? 5.402 24.812 3.398 1 73 98 CYS A O 1
ATOM 789 N N . PRO A 1 99 ? 6.836 26.281 2.318 1 75.12 99 PRO A N 1
ATOM 790 C CA . PRO A 1 99 ? 6.84 27.188 3.475 1 75.12 99 PRO A CA 1
ATOM 791 C C . PRO A 1 99 ? 5.434 27.547 3.938 1 75.12 99 PRO A C 1
A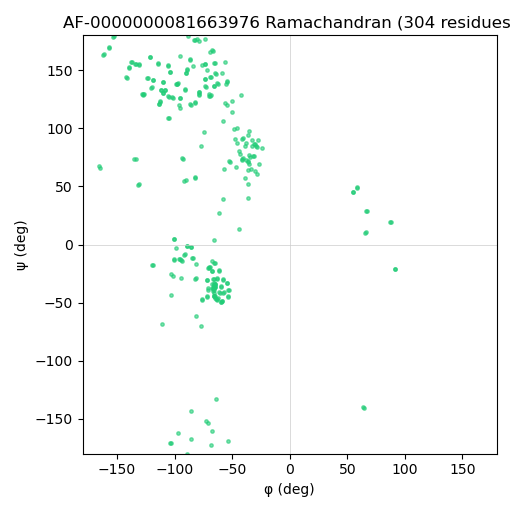TOM 793 O O . PRO A 1 99 ? 5.172 27.609 5.141 1 75.12 99 PRO A O 1
ATOM 796 N N . GLU A 1 100 ? 4.602 27.734 3.002 1 80.19 100 GLU A N 1
ATOM 797 C CA . GLU A 1 100 ? 3.225 28.109 3.326 1 80.19 100 GLU A CA 1
ATOM 798 C C . GLU A 1 100 ? 2.516 26.984 4.078 1 80.19 100 GLU A C 1
ATOM 800 O O . GLU A 1 100 ? 1.78 27.234 5.035 1 80.19 100 GLU A O 1
ATOM 805 N N . LEU A 1 101 ? 2.865 25.859 3.732 1 80.69 101 LEU A N 1
ATOM 806 C CA . LEU A 1 101 ? 2.238 24.703 4.367 1 80.69 101 LEU A CA 1
ATOM 807 C C . LEU A 1 101 ? 2.695 24.562 5.816 1 80.69 101 LEU A C 1
ATOM 809 O O . LEU A 1 101 ? 1.894 24.25 6.695 1 80.69 101 LEU A O 1
ATOM 813 N N . GLN A 1 102 ? 3.914 24.812 6.027 1 81.06 102 GLN A N 1
ATOM 814 C CA . GLN A 1 102 ? 4.457 24.734 7.375 1 81.06 102 GLN A CA 1
ATOM 815 C C . GLN A 1 102 ? 3.812 25.75 8.297 1 81.06 102 GLN A C 1
ATOM 817 O O . GLN A 1 102 ? 3.48 25.453 9.445 1 81.06 102 GLN A O 1
ATOM 822 N N . GLN A 1 103 ? 3.723 26.953 7.844 1 81.62 103 GLN A N 1
ATOM 823 C CA . GLN A 1 103 ? 3.104 28.031 8.625 1 81.62 103 GLN A CA 1
ATOM 824 C C . GLN A 1 103 ? 1.672 27.672 9.016 1 81.62 103 GLN A C 1
ATOM 826 O O . GLN A 1 103 ? 1.248 27.906 10.141 1 81.62 103 GLN A O 1
ATOM 831 N N . ARG A 1 104 ? 1.028 27.109 8.102 1 82 104 ARG A N 1
ATOM 832 C CA . ARG A 1 104 ? -0.353 26.703 8.352 1 82 104 ARG A CA 1
ATOM 833 C C . ARG A 1 104 ? -0.423 25.609 9.406 1 82 104 ARG A C 1
ATOM 835 O O . ARG A 1 104 ? -1.284 25.641 10.289 1 82 104 ARG A O 1
ATOM 842 N N . LEU A 1 105 ? 0.438 24.672 9.359 1 84.62 105 LEU A N 1
ATOM 843 C CA . LEU A 1 105 ? 0.464 23.578 10.328 1 84.62 105 LEU A CA 1
ATOM 844 C C . LEU A 1 105 ? 0.807 24.094 11.719 1 84.62 105 LEU A C 1
ATOM 846 O O . LEU A 1 105 ? 0.255 23.625 12.719 1 84.62 105 LEU A O 1
ATOM 850 N N . GLU A 1 106 ? 1.694 25.141 11.766 1 82.75 106 GLU A N 1
ATOM 851 C CA . GLU A 1 106 ? 2.037 25.766 13.047 1 82.75 106 GLU A CA 1
ATOM 852 C C . GLU A 1 106 ? 0.839 26.484 13.648 1 82.75 106 GLU A C 1
ATOM 854 O O . GLU A 1 106 ? 0.635 26.453 14.859 1 82.75 106 GLU A O 1
ATOM 859 N N . HIS A 1 107 ? 0.104 27.062 12.75 1 84.31 107 HIS A N 1
ATOM 860 C CA . HIS A 1 107 ? -1.086 27.766 13.203 1 84.31 107 HIS A CA 1
ATOM 861 C C . HIS A 1 107 ? -2.117 26.812 13.773 1 84.31 107 HIS A C 1
ATOM 863 O O . HIS A 1 107 ? -2.736 27.094 14.805 1 84.31 107 HIS A O 1
ATOM 869 N N . LEU A 1 108 ? -2.178 25.719 13.117 1 78.94 108 LEU A N 1
ATOM 870 C CA . LEU A 1 108 ? -3.125 24.703 13.555 1 78.94 108 LEU A CA 1
ATOM 871 C C . LEU A 1 108 ? -2.682 24.078 14.867 1 78.94 108 LEU A C 1
ATOM 873 O O . LEU A 1 108 ? -3.502 23.531 15.609 1 78.94 108 LEU A O 1
ATOM 877 N N . SER A 1 109 ? -1.436 24.188 15.242 1 80.94 109 SER A N 1
ATOM 878 C CA . SER A 1 109 ? -0.867 23.547 16.422 1 80.94 109 SER A CA 1
ATOM 879 C C . SER A 1 109 ? -0.848 24.5 17.609 1 80.94 109 SER A C 1
ATOM 881 O O . SER A 1 109 ? -0.502 24.109 18.719 1 80.94 109 SER A O 1
ATOM 883 N N . LYS A 1 110 ? -1.065 25.766 17.469 1 75.5 110 LYS A N 1
ATOM 884 C CA . LYS A 1 110 ? -1.017 26.766 18.531 1 75.5 110 LYS A CA 1
ATOM 885 C C . LYS A 1 110 ? -2.291 26.734 19.359 1 75.5 110 LYS A C 1
ATOM 887 O O . LYS A 1 110 ? -3.393 26.594 18.828 1 75.5 110 LYS A O 1
ATOM 892 N N . PRO A 1 111 ? -1.96 26.656 20.656 1 70.75 111 PRO A N 1
ATOM 893 C CA . PRO A 1 111 ? -3.137 26.734 21.531 1 70.75 111 PRO A CA 1
ATOM 894 C C . PRO A 1 111 ? -3.982 27.969 21.281 1 70.75 111 PRO A C 1
ATOM 896 O O . PRO A 1 111 ? -3.447 29.031 20.922 1 70.75 111 PRO A O 1
ATOM 899 N N . VAL A 1 112 ? -5.199 27.672 20.922 1 55.62 112 VAL A N 1
ATOM 900 C CA . VAL A 1 112 ? -6.086 28.828 20.859 1 55.62 112 VAL A CA 1
ATOM 901 C C . VAL A 1 112 ? -6.004 29.609 22.172 1 55.62 112 VAL A C 1
ATOM 903 O O . VAL A 1 112 ? -6.312 29.078 23.234 1 55.62 112 VAL A O 1
ATOM 906 N N . VAL A 1 113 ? -4.941 30.234 22.359 1 53.41 113 VAL A N 1
ATOM 907 C CA . VAL A 1 113 ? -4.91 31.078 23.562 1 53.41 113 VAL A CA 1
ATOM 908 C C . VAL A 1 113 ? -6.25 31.797 23.719 1 53.41 113 VAL A C 1
ATOM 910 O O . VAL A 1 113 ? -6.648 32.594 22.859 1 53.41 113 VAL A O 1
ATOM 913 N N . ARG A 1 114 ? -7.141 31.031 24.078 1 49.94 114 ARG A N 1
ATOM 914 C CA . ARG A 1 114 ? -8.273 31.812 24.562 1 49.94 114 ARG A CA 1
ATOM 915 C C . ARG A 1 114 ? -7.801 33.031 25.344 1 49.94 114 ARG A C 1
ATOM 917 O O . ARG A 1 114 ? -7.07 32.906 26.328 1 49.94 114 ARG A O 1
ATOM 924 N N . LYS A 1 115 ? -7.543 34.031 24.562 1 45.88 115 LYS A N 1
ATOM 925 C CA . LYS A 1 115 ? -7.402 35.281 25.328 1 45.88 115 LYS A CA 1
ATOM 926 C C . LYS A 1 115 ? -8.273 35.25 26.594 1 45.88 115 LYS A C 1
ATOM 928 O O . LYS A 1 115 ? -9.484 35.031 26.5 1 45.88 115 LYS A O 1
ATOM 933 N N . MET A 1 116 ? -7.738 34.719 27.625 1 41.91 116 MET A N 1
ATOM 934 C CA . MET A 1 116 ? -8.398 35.062 28.875 1 41.91 116 MET A CA 1
ATOM 935 C C . MET A 1 116 ? -9.055 36.438 28.797 1 41.91 116 MET A C 1
ATOM 937 O O . MET A 1 116 ? -8.391 37.406 28.469 1 41.91 116 MET A O 1
ATOM 941 N N . SER A 1 117 ? -10.188 36.5 28.312 1 42.81 117 SER A N 1
ATOM 942 C CA . SER A 1 117 ? -10.914 37.75 28.578 1 42.81 117 SER A CA 1
ATOM 943 C C . SER A 1 117 ? -10.391 38.438 29.844 1 42.81 117 SER A C 1
ATOM 945 O O . SER A 1 117 ? -10.367 37.844 30.922 1 42.81 117 SER A O 1
ATOM 947 N N . ARG A 1 118 ? -9.328 39.188 29.781 1 40.88 118 ARG A N 1
ATOM 948 C CA . ARG A 1 118 ? -9.094 40.125 30.875 1 40.88 118 ARG A CA 1
ATOM 949 C C . ARG A 1 118 ? -10.406 40.562 31.516 1 40.88 118 ARG A C 1
ATOM 951 O O . ARG A 1 118 ? -11.266 41.125 30.859 1 40.88 118 ARG A O 1
ATOM 958 N N . ALA A 1 119 ? -10.867 39.781 32.406 1 42.72 119 ALA A N 1
ATOM 959 C CA . ALA A 1 119 ? -11.852 40.438 33.281 1 42.72 119 ALA A CA 1
ATOM 960 C C . ALA A 1 119 ? -11.516 41.906 33.5 1 42.72 119 ALA A C 1
ATOM 962 O O . ALA A 1 119 ? -10.492 42.25 34.094 1 42.72 119 ALA A O 1
ATOM 963 N N . SER A 1 120 ? -11.57 42.688 32.469 1 39.44 120 SER A N 1
ATOM 964 C CA . SER A 1 120 ? -11.648 44.094 32.812 1 39.44 120 SER A CA 1
ATOM 965 C C . SER A 1 120 ? -12.297 44.312 34.188 1 39.44 120 SER A C 1
ATOM 967 O O . SER A 1 120 ? -13.477 44 34.375 1 39.44 120 SER A O 1
ATOM 969 N N . LYS A 1 121 ? -11.578 43.906 35.219 1 39.84 121 LYS A N 1
ATOM 970 C CA . LYS A 1 121 ? -11.953 44.438 36.531 1 39.84 121 LYS A CA 1
ATOM 971 C C . LYS A 1 121 ? -12.422 45.875 36.438 1 39.84 121 LYS A C 1
ATOM 973 O O . LYS A 1 121 ? -11.609 46.812 36.469 1 39.84 121 LYS A O 1
ATOM 978 N N . TRP A 1 122 ? -13.195 46.281 35.406 1 35.72 122 TRP A N 1
ATOM 979 C CA . TRP A 1 122 ? -13.867 47.531 35.656 1 35.72 122 TRP A CA 1
ATOM 980 C C . TRP A 1 122 ? -14.289 47.656 37.094 1 35.72 122 TRP A C 1
ATOM 982 O O . TRP A 1 122 ? -15.055 46.844 37.594 1 35.72 122 TRP A O 1
ATOM 992 N N . THR A 1 123 ? -13.273 47.844 37.969 1 35.22 123 THR A N 1
ATOM 993 C CA . THR A 1 123 ? -13.562 48.406 39.312 1 35.22 123 THR A CA 1
ATOM 994 C C . THR A 1 123 ? -14.789 49.312 39.25 1 35.22 123 THR A C 1
ATOM 996 O O . THR A 1 123 ? -14.758 50.375 38.594 1 35.22 123 THR A O 1
ATOM 999 N N . VAL A 1 124 ? -15.922 48.781 38.875 1 34.62 124 VAL A N 1
ATOM 1000 C CA . VAL A 1 124 ? -17.125 49.531 39.219 1 34.62 124 VAL A CA 1
ATOM 1001 C C . VAL A 1 124 ? -16.922 50.312 40.5 1 34.62 124 VAL A C 1
ATOM 1003 O O . VAL A 1 124 ? -16.828 49.719 41.594 1 34.62 124 VAL A O 1
ATOM 1006 N N . VAL A 1 125 ? -15.992 51.281 40.562 1 36.72 125 VAL A N 1
ATOM 1007 C CA . VAL A 1 125 ? -15.992 52.344 41.562 1 36.72 125 VAL A CA 1
ATOM 1008 C C . VAL A 1 125 ? -17.422 52.781 41.875 1 36.72 125 VAL A C 1
ATOM 1010 O O . VAL A 1 125 ? -18.109 53.344 41 1 36.72 125 VAL A O 1
ATOM 1013 N N . SER A 1 126 ? -18.219 51.844 42.438 1 33.78 126 SER A N 1
ATOM 1014 C CA . SER A 1 126 ? -19.516 52.156 43.031 1 33.78 126 SER A CA 1
ATOM 1015 C C . SER A 1 126 ? -19.5 53.531 43.719 1 33.78 126 SER A C 1
ATOM 1017 O O . SER A 1 126 ? -18.766 53.719 44.688 1 33.78 126 SER A O 1
ATOM 1019 N N . LYS A 1 127 ? -19.578 54.656 42.969 1 31.64 127 LYS A N 1
ATOM 1020 C CA . LYS A 1 127 ? -19.891 55.969 43.469 1 31.64 127 LYS A CA 1
ATOM 1021 C C . LYS A 1 127 ? -20.844 55.875 44.688 1 31.64 127 LYS A C 1
ATOM 1023 O O . LYS A 1 127 ? -21.938 55.344 44.562 1 31.64 127 LYS A O 1
ATOM 1028 N N . LYS A 1 128 ? -20.25 55.5 45.844 1 31 128 LYS A N 1
ATOM 1029 C CA . LYS A 1 128 ? -21.047 55.625 47.062 1 31 128 LYS A CA 1
ATOM 1030 C C . LYS A 1 128 ? -21.906 56.906 47.031 1 31 128 LYS A C 1
ATOM 1032 O O . LYS A 1 128 ? -21.406 58 47.125 1 31 128 LYS A O 1
ATOM 1037 N N . VAL A 1 129 ? -22.734 57 45.969 1 30.94 129 VAL A N 1
ATOM 1038 C CA . VAL A 1 129 ? -23.656 58.156 46.031 1 30.94 129 VAL A CA 1
ATOM 1039 C C . VAL A 1 129 ? -24.266 58.219 47.438 1 30.94 129 VAL A C 1
ATOM 1041 O O . VAL A 1 129 ? -24.781 57.25 47.938 1 30.94 129 VAL A O 1
ATOM 1044 N N . LYS A 1 130 ? -23.734 59.125 48.312 1 29.59 130 LYS A N 1
ATOM 1045 C CA . LYS A 1 130 ? -24.344 59.5 49.562 1 29.59 130 LYS A CA 1
ATOM 1046 C C . LYS A 1 130 ? -25.859 59.562 49.469 1 29.59 130 LYS A C 1
ATOM 1048 O O . LYS A 1 130 ? -26.391 60.188 48.531 1 29.59 130 LYS A O 1
ATOM 1053 N N . PRO A 1 131 ? -26.484 58.406 49.844 1 29.89 131 PRO A N 1
ATOM 1054 C CA . PRO A 1 131 ? -27.938 58.406 49.75 1 29.89 131 PRO A CA 1
ATOM 1055 C C . PRO A 1 131 ? -28.562 59.75 50.094 1 29.89 131 PRO A C 1
ATOM 1057 O O . PRO A 1 131 ? -28.156 60.406 51.031 1 29.89 131 PRO A O 1
ATOM 1060 N N . LYS A 1 132 ? -28.859 60.5 49.125 1 25.41 132 LYS A N 1
ATOM 1061 C CA . LYS A 1 132 ? -29.625 61.75 49.312 1 25.41 132 LYS A CA 1
ATOM 1062 C C . LYS A 1 132 ? -30.781 61.531 50.312 1 25.41 132 LYS A C 1
ATOM 1064 O O . LYS A 1 132 ? -31.297 60.406 50.438 1 25.41 132 LYS A O 1
ATOM 1069 N N . GLY A 1 133 ? -30.859 62.438 51.344 1 26.23 133 GLY A N 1
ATOM 1070 C CA . GLY A 1 133 ? -31.734 62.688 52.469 1 26.23 133 GLY A CA 1
ATOM 1071 C C . GLY A 1 133 ? -33.219 62.594 52.125 1 26.23 133 GLY A C 1
ATOM 1072 O O . GLY A 1 133 ? -34.062 63.031 52.906 1 26.23 133 GLY A O 1
ATOM 1073 N N . GLY A 1 134 ? -33.531 62.031 50.938 1 19.91 134 GLY A N 1
ATOM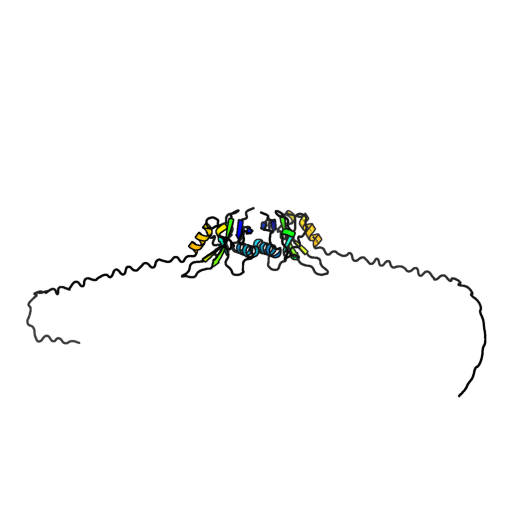 1074 C CA . GLY A 1 134 ? -34.844 62.594 50.625 1 19.91 134 GLY A CA 1
ATOM 1075 C C . GLY A 1 134 ? -35.844 62.344 51.75 1 19.91 134 GLY A C 1
ATOM 1076 O O . GLY A 1 134 ? -35.75 61.375 52.5 1 19.91 134 GLY A O 1
ATOM 1077 N N . SER A 1 135 ? -36.562 63.344 52 1 23.44 135 SER A N 1
ATOM 1078 C CA . SER A 1 135 ? -37.562 63.812 52.969 1 23.44 135 SER A CA 1
ATOM 1079 C C . SER A 1 135 ? -38.812 62.938 52.969 1 23.44 135 SER A C 1
ATOM 1081 O O . SER A 1 135 ? -39.781 63.25 53.625 1 23.44 135 SER A O 1
ATOM 1083 N N . VAL A 1 136 ? -38.688 61.656 52.594 1 21.06 136 VAL A N 1
ATOM 1084 C CA . VAL A 1 136 ? -40.062 61.188 52.375 1 21.06 136 VAL A CA 1
ATOM 1085 C C . VAL A 1 136 ? -40.906 61.562 53.625 1 21.06 136 VAL A C 1
ATOM 1087 O O . VAL A 1 136 ? -40.531 61.281 54.75 1 21.06 136 VAL A O 1
ATOM 1090 N N . SER A 1 137 ? -41.938 62.281 53.281 1 19.58 137 SER A N 1
ATOM 1091 C CA . SER A 1 137 ? -43.031 62.938 54 1 19.58 137 SER A CA 1
ATOM 1092 C C . SER A 1 137 ? -43.75 61.938 54.906 1 19.58 137 SER A C 1
ATOM 1094 O O . SER A 1 137 ? -43.594 60.719 54.75 1 19.58 137 SER A O 1
ATOM 1096 N N . THR A 1 138 ? -44.906 62.438 55.406 1 18.45 138 THR A N 1
ATOM 1097 C CA . THR A 1 138 ? -45.656 62.688 56.625 1 18.45 138 THR A CA 1
ATOM 1098 C C . THR A 1 138 ? -46.688 61.594 56.844 1 18.45 138 THR A C 1
ATOM 1100 O O . THR A 1 138 ? -47.312 61.531 57.906 1 18.45 138 THR A O 1
ATOM 1103 N N . LYS A 1 139 ? -46.812 60.562 55.844 1 19.06 139 LYS A N 1
ATOM 1104 C CA . LYS A 1 139 ? -48.25 60.375 55.938 1 19.06 139 LYS A CA 1
ATOM 1105 C C . LYS A 1 139 ? -48.625 59.969 57.375 1 19.06 139 LYS A C 1
ATOM 1107 O O . LYS A 1 139 ? -47.875 59.25 58.031 1 19.06 139 LYS A O 1
ATOM 1112 N N . ARG A 1 140 ? -49.844 60.469 57.656 1 18.42 140 ARG A N 1
ATOM 1113 C CA . ARG A 1 140 ? -50.688 60.844 58.812 1 18.42 140 ARG A CA 1
ATOM 1114 C C . ARG A 1 140 ? -51 59.594 59.656 1 18.42 140 ARG A C 1
ATOM 1116 O O . ARG A 1 140 ? -50.75 58.469 59.25 1 18.42 140 ARG A O 1
ATOM 1123 N N . SER A 1 141 ? -52.188 59.531 59.938 1 17.03 141 SER A N 1
ATOM 1124 C CA . SER A 1 141 ? -52.844 59.719 61.219 1 17.03 141 SER A CA 1
ATOM 1125 C C . SER A 1 141 ? -53.25 58.375 61.844 1 17.03 141 SER A C 1
ATOM 1127 O O . SER A 1 141 ? -53.125 58.188 63.062 1 17.03 141 SER A O 1
ATOM 1129 N N . ASN A 1 142 ? -53.844 57.438 60.938 1 15.95 142 ASN A N 1
ATOM 1130 C CA . ASN A 1 142 ? -55.188 57.281 61.438 1 15.95 142 ASN A CA 1
ATOM 1131 C C . ASN A 1 142 ? -55.25 56.5 62.75 1 15.95 142 ASN A C 1
ATOM 1133 O O . ASN A 1 142 ? -54.312 55.781 63.062 1 15.95 142 ASN A O 1
ATOM 1137 N N . ASN A 1 143 ? -56.438 55.844 62.969 1 17.72 143 ASN A N 1
ATOM 1138 C CA . ASN A 1 143 ? -57.469 55.844 64 1 17.72 143 ASN A CA 1
ATOM 1139 C C . ASN A 1 143 ? -57.219 54.719 65 1 17.72 143 ASN A C 1
ATOM 1141 O O . ASN A 1 143 ? -56.594 53.719 64.688 1 17.72 143 ASN A O 1
ATOM 1145 N N . HIS A 1 144 ? -57.844 54.844 66.125 1 18.19 144 HIS A N 1
ATOM 1146 C CA . HIS A 1 144 ? -57.781 54.594 67.5 1 18.19 144 HIS A CA 1
ATOM 1147 C C . HIS A 1 144 ? -58.062 53.125 67.812 1 18.19 144 HIS A C 1
ATOM 1149 O O . HIS A 1 144 ? -57.25 52.469 68.562 1 18.19 144 HIS A O 1
ATOM 1155 N N . SER A 1 145 ? -59.406 52.656 67.625 1 18.56 145 SER A N 1
ATOM 1156 C CA . SER A 1 145 ? -60.094 52.5 68.938 1 18.56 145 SER A CA 1
ATOM 1157 C C . SER A 1 145 ? -59.781 51.125 69.5 1 18.56 145 SER A C 1
ATOM 1159 O O . SER A 1 145 ? -59.25 50.219 68.875 1 18.56 145 SER A O 1
ATOM 1161 N N . ASN A 1 146 ? -60.969 50.469 70.25 1 17.17 146 ASN A N 1
ATOM 1162 C CA . ASN A 1 146 ? -61.438 50.156 71.562 1 17.17 146 ASN A CA 1
ATOM 1163 C C . ASN A 1 146 ? -61.438 48.656 71.812 1 17.17 146 ASN A C 1
ATOM 1165 O O . ASN A 1 146 ? -60.938 48.188 72.875 1 17.17 146 ASN A O 1
ATOM 1169 N N . THR A 1 147 ? -62.406 47.719 71.062 1 20.75 147 THR A N 1
ATOM 1170 C CA . THR A 1 147 ? -63.438 47.156 71.938 1 20.75 147 THR A CA 1
ATOM 1171 C C . THR A 1 147 ? -62.906 45.906 72.625 1 20.75 147 THR A C 1
ATOM 1173 O O . THR A 1 147 ? -61.906 45.312 72.188 1 20.75 147 THR A O 1
ATOM 1176 N N . SER A 1 148 ? -63.875 45.062 73.312 1 22.03 148 SER A N 1
ATOM 1177 C CA . SER A 1 148 ? -64.312 44.531 74.625 1 22.03 148 SER A CA 1
ATOM 1178 C C . SER A 1 148 ? -63.75 43.125 74.875 1 22.03 148 SER A C 1
ATOM 1180 O O . SER A 1 148 ? -63.375 42.438 73.938 1 22.03 148 SER A O 1
ATOM 1182 N N . PRO A 1 149 ? -64.438 42.438 75.875 1 26.72 149 PRO A N 1
ATOM 1183 C CA . PRO A 1 149 ? -64.125 41.656 77.062 1 26.72 149 PRO A CA 1
ATOM 1184 C C . PRO A 1 149 ? -64.062 40.156 76.812 1 26.72 149 PRO A C 1
ATOM 1186 O O . PRO A 1 149 ? -63.25 39.469 77.438 1 26.72 149 PRO A O 1
ATOM 1189 N N . ALA A 1 150 ? -64.875 39.562 75.75 1 25.08 150 ALA A N 1
ATOM 1190 C CA . ALA A 1 150 ? -65.812 38.688 76.375 1 25.08 150 ALA A CA 1
ATOM 1191 C C . ALA A 1 150 ? -65.125 37.469 77 1 25.08 150 ALA A C 1
ATOM 1193 O O . ALA A 1 150 ? -64 37.125 76.625 1 25.08 150 ALA A O 1
ATOM 1194 N N . PRO A 1 151 ? -66.062 36.469 77.5 1 28.5 151 PRO A N 1
ATOM 1195 C CA . PRO A 1 151 ? -66.375 35.719 78.688 1 28.5 151 PRO A CA 1
ATOM 1196 C C . PRO A 1 151 ? -65.562 34.469 78.875 1 28.5 151 PRO A C 1
ATOM 1198 O O . PRO A 1 151 ? -65 33.938 77.938 1 28.5 151 PRO A O 1
ATOM 1201 N N . ARG A 1 152 ? -65.375 34.031 80.062 1 27.36 152 ARG A N 1
ATOM 1202 C CA . ARG A 1 152 ? -64.625 33.25 81.062 1 27.36 152 ARG A CA 1
ATOM 1203 C C . ARG A 1 152 ? -64.625 31.781 80.688 1 27.36 152 ARG A C 1
ATOM 1205 O O . ARG A 1 152 ? -63.625 31.078 80.938 1 27.36 152 ARG A O 1
ATOM 1212 N N . ARG A 1 153 ? -65.875 31.078 80.25 1 23.02 153 ARG A N 1
ATOM 1213 C CA . ARG A 1 153 ? -66.5 30.188 81.188 1 23.02 153 ARG A CA 1
ATOM 1214 C C . ARG A 1 153 ? -65.75 28.859 81.312 1 23.02 153 ARG A C 1
ATOM 1216 O O . ARG A 1 153 ? -65.438 28.25 80.25 1 23.02 153 ARG A O 1
ATOM 1223 N N . LYS A 1 154 ? -65.75 27.938 82.5 1 24.05 154 LYS A N 1
ATOM 1224 C CA . LYS A 1 154 ? -65.062 26.75 83 1 24.05 154 LYS A CA 1
ATOM 1225 C C . LYS A 1 154 ? -65.062 25.625 81.938 1 24.05 154 LYS A C 1
ATOM 1227 O O . LYS A 1 154 ? -66.125 25.375 81.312 1 24.05 154 LYS A O 1
ATOM 1232 N N . MET B 1 1 ? 6.07 8.109 -13.258 1 63.41 1 MET B N 1
ATOM 1233 C CA . MET B 1 1 ? 5.426 7.562 -12.07 1 63.41 1 MET B CA 1
ATOM 1234 C C . MET B 1 1 ? 5.051 6.098 -12.273 1 63.41 1 MET B C 1
ATOM 1236 O O . MET B 1 1 ? 4.285 5.77 -13.18 1 63.41 1 MET B O 1
ATOM 1240 N N . THR B 1 2 ? 5.84 5.113 -11.836 1 86.25 2 THR B N 1
ATOM 1241 C CA . THR B 1 2 ? 5.652 3.734 -12.266 1 86.25 2 THR B CA 1
ATOM 1242 C C . THR B 1 2 ? 4.816 2.959 -11.25 1 86.25 2 THR B C 1
ATOM 1244 O O . THR B 1 2 ? 5.004 3.113 -10.047 1 86.25 2 THR B O 1
ATOM 1247 N N . PHE B 1 3 ? 3.666 2.432 -11.656 1 93.38 3 PHE B N 1
ATOM 1248 C CA . PHE B 1 3 ? 2.822 1.542 -10.867 1 93.38 3 PHE B CA 1
ATOM 1249 C C . PHE B 1 3 ? 2.617 0.213 -11.586 1 93.38 3 PHE B C 1
ATOM 1251 O O . PHE B 1 3 ? 2.891 0.098 -12.781 1 93.38 3 PHE B O 1
ATOM 1258 N N . ILE B 1 4 ? 2.221 -0.719 -10.836 1 96.81 4 ILE B N 1
ATOM 1259 C CA . ILE B 1 4 ? 1.755 -1.981 -11.398 1 96.81 4 ILE B CA 1
ATOM 1260 C C . ILE B 1 4 ? 0.266 -2.158 -11.109 1 96.81 4 ILE B C 1
ATOM 1262 O O . ILE B 1 4 ? -0.269 -1.548 -10.18 1 96.81 4 ILE B O 1
ATOM 1266 N N . THR B 1 5 ? -0.352 -2.971 -11.977 1 95.75 5 THR B N 1
ATOM 1267 C CA . THR B 1 5 ? -1.748 -3.338 -11.766 1 95.75 5 THR B CA 1
ATOM 1268 C C . THR B 1 5 ? -1.861 -4.777 -11.273 1 95.75 5 THR B C 1
ATOM 1270 O O . THR B 1 5 ? -1.286 -5.688 -11.875 1 95.75 5 THR B O 1
ATOM 1273 N N . VAL B 1 6 ? -2.576 -4.965 -10.156 1 96.62 6 VAL B N 1
ATOM 1274 C CA . VAL B 1 6 ? -2.787 -6.301 -9.617 1 96.62 6 VAL B CA 1
ATOM 1275 C C . VAL B 1 6 ? -4.266 -6.676 -9.727 1 96.62 6 VAL B C 1
ATOM 1277 O O . VAL B 1 6 ? -5.137 -5.93 -9.273 1 96.62 6 VAL B O 1
ATOM 1280 N N . LYS B 1 7 ? -4.508 -7.719 -10.352 1 94.12 7 LYS B N 1
ATOM 1281 C CA . LYS B 1 7 ? -5.867 -8.234 -10.492 1 94.12 7 LYS B CA 1
ATOM 1282 C C . LYS B 1 7 ? -6.145 -9.336 -9.469 1 94.12 7 LYS B C 1
ATOM 1284 O O . LYS B 1 7 ? -5.281 -10.18 -9.203 1 94.12 7 LYS B O 1
ATOM 1289 N N . TYR B 1 8 ? -7.359 -9.289 -8.883 1 93.62 8 TYR B N 1
ATOM 1290 C CA . TYR B 1 8 ? -7.723 -10.234 -7.836 1 93.62 8 TYR B CA 1
ATOM 1291 C C . TYR B 1 8 ? -9.234 -10.289 -7.656 1 93.62 8 TYR B C 1
ATOM 1293 O O . TYR B 1 8 ? -9.969 -9.469 -8.211 1 93.62 8 TYR B O 1
ATOM 1301 N N . GLY B 1 9 ? -9.641 -11.352 -6.977 1 91.62 9 GLY B N 1
ATOM 1302 C CA . GLY B 1 9 ? -11.039 -11.453 -6.594 1 91.62 9 GLY B CA 1
ATOM 1303 C C . GLY B 1 9 ? -11.977 -11.547 -7.781 1 91.62 9 GLY B C 1
ATOM 1304 O O . GLY B 1 9 ? -11.711 -12.281 -8.734 1 91.62 9 GLY B O 1
ATOM 1305 N N . ASP B 1 10 ? -13.172 -10.836 -7.711 1 88.38 10 ASP B N 1
ATOM 1306 C CA . ASP B 1 10 ? -14.172 -10.828 -8.781 1 88.38 10 ASP B CA 1
ATOM 1307 C C . ASP B 1 10 ? -13.961 -9.641 -9.719 1 88.38 10 ASP B C 1
ATOM 1309 O O . ASP B 1 10 ? -14.695 -8.656 -9.656 1 88.38 10 ASP B O 1
ATOM 1313 N N . ASN B 1 11 ? -12.945 -9.773 -10.523 1 85.12 11 ASN B N 1
ATOM 1314 C CA . ASN B 1 11 ? -12.641 -8.773 -11.539 1 85.12 11 ASN B CA 1
ATOM 1315 C C . ASN B 1 11 ? -12.211 -7.445 -10.914 1 85.12 11 ASN B C 1
ATOM 1317 O O . ASN B 1 11 ? -12.586 -6.379 -11.398 1 85.12 11 ASN B O 1
ATOM 1321 N N . GLN B 1 12 ? -11.641 -7.508 -9.773 1 90.75 12 GLN B N 1
ATOM 1322 C CA . GLN B 1 12 ? -11.109 -6.32 -9.117 1 90.75 12 GLN B CA 1
ATOM 1323 C C . GLN B 1 12 ? -9.648 -6.086 -9.508 1 90.75 12 GLN B C 1
ATOM 1325 O O . GLN B 1 12 ? -8.945 -7.023 -9.875 1 90.75 12 GLN B O 1
ATOM 1330 N N . GLN B 1 13 ? -9.273 -4.848 -9.555 1 92.81 13 GLN B N 1
ATOM 1331 C CA . GLN B 1 13 ? -7.887 -4.477 -9.812 1 92.81 13 GLN B CA 1
ATOM 1332 C C . GLN B 1 13 ? -7.477 -3.27 -8.977 1 92.81 13 GLN B C 1
ATOM 1334 O O . GLN B 1 13 ? -8.305 -2.41 -8.664 1 92.81 13 GLN B O 1
ATOM 1339 N N . ARG B 1 14 ? -6.27 -3.293 -8.555 1 94.12 14 ARG B N 1
ATOM 1340 C CA . ARG B 1 14 ? -5.688 -2.182 -7.805 1 94.12 14 ARG B CA 1
ATOM 1341 C C . ARG B 1 14 ? -4.266 -1.893 -8.273 1 94.12 14 ARG B C 1
ATOM 1343 O O . ARG B 1 14 ? -3.604 -2.764 -8.844 1 94.12 14 ARG B O 1
ATOM 1350 N N . ILE B 1 15 ? -3.811 -0.646 -8.031 1 94.12 15 ILE B N 1
ATOM 1351 C CA . ILE B 1 15 ? -2.457 -0.264 -8.422 1 94.12 15 ILE B CA 1
ATOM 1352 C C . ILE B 1 15 ? -1.556 -0.224 -7.191 1 94.12 15 ILE B C 1
ATOM 1354 O O . ILE B 1 15 ? -2.025 0.028 -6.078 1 94.12 15 ILE B O 1
ATOM 1358 N N . PHE B 1 16 ? -0.289 -0.529 -7.391 1 95.44 16 PHE B N 1
ATOM 1359 C CA . PHE B 1 16 ? 0.722 -0.502 -6.34 1 95.44 16 PHE B CA 1
ATOM 1360 C C . PHE B 1 16 ? 2.033 0.071 -6.863 1 95.44 16 PHE B C 1
ATOM 1362 O O . PHE B 1 16 ? 2.32 -0.015 -8.062 1 95.44 16 PHE B O 1
ATOM 1369 N N . ASN B 1 17 ? 2.803 0.658 -6.02 1 93.75 17 ASN B N 1
ATOM 1370 C CA . ASN B 1 17 ? 4.148 1.134 -6.324 1 93.75 17 ASN B CA 1
ATOM 1371 C C . ASN B 1 17 ? 5.188 0.029 -6.148 1 93.75 17 ASN B C 1
ATOM 1373 O O . ASN B 1 17 ? 5.367 -0.492 -5.047 1 93.75 17 ASN B O 1
ATOM 1377 N N . PRO B 1 18 ? 5.859 -0.291 -7.121 1 96.5 18 PRO B N 1
ATOM 1378 C CA . PRO B 1 18 ? 6.855 -1.354 -6.98 1 96.5 18 PRO B CA 1
ATOM 1379 C C . PRO B 1 18 ? 8.203 -0.84 -6.469 1 96.5 18 PRO B C 1
ATOM 1381 O O . PRO B 1 18 ? 9.133 -1.623 -6.281 1 96.5 18 PRO B O 1
ATOM 1384 N N . MET B 1 19 ? 8.328 0.476 -6.254 1 92.25 19 MET B N 1
ATOM 1385 C CA . MET B 1 19 ? 9.586 1.053 -5.781 1 92.25 19 MET B CA 1
ATOM 1386 C C . MET B 1 19 ? 9.703 0.922 -4.266 1 92.25 19 MET B C 1
ATOM 1388 O O . MET B 1 19 ? 9.914 1.915 -3.566 1 92.25 19 MET B O 1
ATOM 1392 N N . CYS B 1 20 ? 9.625 -0.281 -3.789 1 94.5 20 CYS B N 1
ATOM 1393 C CA . CYS B 1 20 ? 9.719 -0.684 -2.389 1 94.5 20 CYS B CA 1
ATOM 1394 C C . CYS B 1 20 ? 10.148 -2.139 -2.27 1 94.5 20 CYS B C 1
ATOM 1396 O O . CYS B 1 20 ? 10.375 -2.812 -3.279 1 94.5 20 CYS B O 1
ATOM 1398 N N . SER B 1 21 ? 10.477 -2.57 -1.128 1 96.62 21 SER B N 1
ATOM 1399 C CA . SER B 1 21 ? 10.852 -3.969 -0.957 1 96.62 21 SER B CA 1
ATOM 1400 C C . SER B 1 21 ? 9.672 -4.898 -1.237 1 96.62 21 SER B C 1
ATOM 1402 O O . SER B 1 21 ? 8.516 -4.504 -1.076 1 96.62 21 SER B O 1
ATOM 1404 N N . SER B 1 22 ? 10.008 -6.148 -1.599 1 98.12 22 SER B N 1
ATOM 1405 C CA . SER B 1 22 ? 8.969 -7.156 -1.82 1 98.12 22 SER B CA 1
ATOM 1406 C C . SER B 1 22 ? 8.141 -7.383 -0.561 1 98.12 22 SER B C 1
ATOM 1408 O O . SER B 1 22 ? 6.934 -7.602 -0.639 1 98.12 22 SER B O 1
ATOM 1410 N N . MET B 1 23 ? 8.812 -7.305 0.503 1 97.19 23 MET B N 1
ATOM 1411 C CA . MET B 1 23 ? 8.125 -7.488 1.777 1 97.19 23 MET B CA 1
ATOM 1412 C C . MET B 1 23 ? 7.023 -6.449 1.957 1 97.19 23 MET B C 1
ATOM 1414 O O . MET B 1 23 ? 5.887 -6.793 2.287 1 97.19 23 MET B O 1
ATOM 1418 N N . ILE B 1 24 ? 7.309 -5.207 1.759 1 96.38 24 ILE B N 1
ATOM 1419 C CA . ILE B 1 24 ? 6.359 -4.109 1.923 1 96.38 24 ILE B CA 1
ATOM 1420 C C . ILE B 1 24 ? 5.258 -4.219 0.873 1 96.38 24 ILE B C 1
ATOM 1422 O O . ILE B 1 24 ? 4.074 -4.07 1.188 1 96.38 24 ILE B O 1
ATOM 1426 N N . LEU B 1 25 ? 5.625 -4.492 -0.319 1 97.62 25 LEU B N 1
ATOM 1427 C CA . LEU B 1 25 ? 4.641 -4.613 -1.388 1 97.62 25 LEU B CA 1
ATOM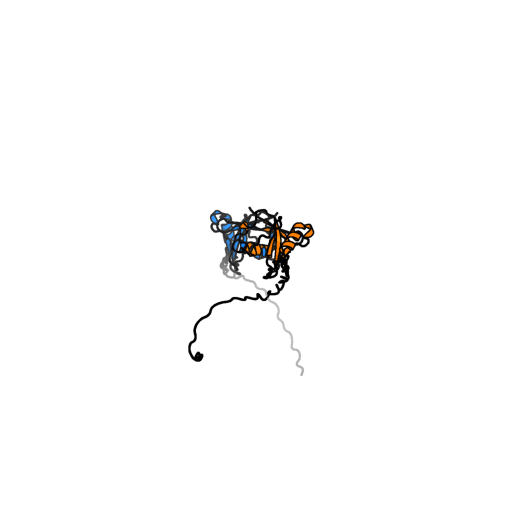 1428 C C . LEU B 1 25 ? 3.617 -5.695 -1.064 1 97.62 25 LEU B C 1
ATOM 1430 O O . LEU B 1 25 ? 2.41 -5.469 -1.172 1 97.62 25 LEU B O 1
ATOM 1434 N N . LEU B 1 26 ? 4.098 -6.84 -0.667 1 97.94 26 LEU B N 1
ATOM 1435 C CA . LEU B 1 26 ? 3.213 -7.965 -0.374 1 97.94 26 LEU B CA 1
ATOM 1436 C C . LEU B 1 26 ?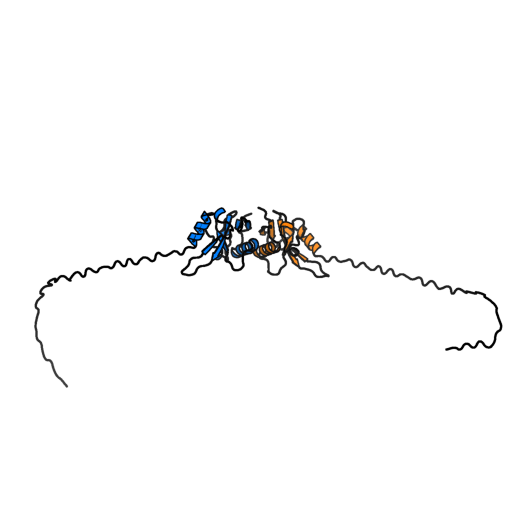 2.314 -7.648 0.817 1 97.94 26 LEU B C 1
ATOM 1438 O O . LEU B 1 26 ? 1.152 -8.062 0.847 1 97.94 26 LEU B O 1
ATOM 1442 N N . GLU B 1 27 ? 2.83 -6.977 1.745 1 96.31 27 GLU B N 1
ATOM 1443 C CA . GLU B 1 27 ? 2.016 -6.57 2.887 1 96.31 27 GLU B CA 1
ATOM 1444 C C . GLU B 1 27 ? 0.922 -5.594 2.467 1 96.31 27 GLU B C 1
ATOM 1446 O O . GLU B 1 27 ? -0.213 -5.684 2.938 1 96.31 27 GLU B O 1
ATOM 1451 N N . CYS B 1 28 ? 1.302 -4.617 1.637 1 96.44 28 CYS B N 1
ATOM 1452 C CA . CYS B 1 28 ? 0.314 -3.672 1.127 1 96.44 28 CYS B CA 1
ATOM 1453 C C . CYS B 1 28 ? -0.76 -4.391 0.319 1 96.44 28 CYS B C 1
ATOM 1455 O O . CYS B 1 28 ? -1.947 -4.082 0.446 1 96.44 28 CYS B O 1
ATOM 1457 N N . ILE B 1 29 ? -0.364 -5.285 -0.442 1 97.38 29 ILE B N 1
ATOM 1458 C CA . ILE B 1 29 ? -1.309 -6.051 -1.246 1 97.38 29 ILE B CA 1
ATOM 1459 C C . ILE B 1 29 ? -2.242 -6.84 -0.332 1 97.38 29 ILE B C 1
ATOM 1461 O O . ILE B 1 29 ? -3.457 -6.859 -0.542 1 97.38 29 ILE B O 1
ATOM 1465 N N . ARG B 1 30 ? -1.671 -7.488 0.626 1 96.31 30 ARG B N 1
ATOM 1466 C CA . ARG B 1 30 ? -2.469 -8.266 1.57 1 96.31 30 ARG B CA 1
ATOM 1467 C C . ARG B 1 30 ? -3.568 -7.406 2.189 1 96.31 30 ARG B C 1
ATOM 1469 O O . ARG B 1 30 ? -4.727 -7.824 2.256 1 96.31 30 ARG B O 1
ATOM 1476 N N . LYS B 1 31 ? -3.219 -6.23 2.58 1 93.81 31 LYS B N 1
ATOM 1477 C CA . LYS B 1 31 ? -4.156 -5.332 3.246 1 93.81 31 LYS B CA 1
ATOM 1478 C C . LYS B 1 31 ? -5.195 -4.793 2.266 1 93.81 31 LYS B C 1
ATOM 1480 O O . LYS B 1 31 ? -6.387 -4.77 2.57 1 93.81 31 LYS B O 1
ATOM 1485 N N . ASN B 1 32 ? -4.75 -4.375 1.068 1 94.44 32 ASN B N 1
ATOM 1486 C CA . ASN B 1 32 ? -5.629 -3.75 0.085 1 94.44 32 ASN B CA 1
ATOM 1487 C C . ASN B 1 32 ? -6.578 -4.766 -0.546 1 94.44 32 ASN B C 1
ATOM 1489 O O . ASN B 1 32 ? -7.707 -4.426 -0.904 1 94.44 32 ASN B O 1
ATOM 1493 N N . CYS B 1 33 ? -6.117 -5.945 -0.638 1 93.94 33 CYS B N 1
ATOM 1494 C CA . CYS B 1 33 ? -6.922 -6.957 -1.312 1 93.94 33 CYS B CA 1
ATOM 1495 C C . CYS B 1 33 ? -7.641 -7.844 -0.301 1 93.94 33 CYS B C 1
ATOM 1497 O O . CYS B 1 33 ? -8.289 -8.82 -0.678 1 93.94 33 CYS B O 1
ATOM 1499 N N . GLN B 1 34 ? -7.512 -7.52 0.899 1 91.38 34 GLN B N 1
ATOM 1500 C CA . GLN B 1 34 ? -8.219 -8.18 1.989 1 91.38 34 GLN B CA 1
ATOM 1501 C C . GLN B 1 34 ? -7.914 -9.672 2.023 1 91.38 34 GLN B C 1
ATOM 1503 O O . GLN B 1 34 ? -8.828 -10.5 2.1 1 91.38 34 GLN B O 1
ATOM 1508 N N . CYS B 1 35 ? -6.637 -9.984 1.953 1 93.31 35 CYS B N 1
ATOM 1509 C CA . CYS B 1 35 ? -6.195 -11.375 2.029 1 93.31 35 CYS B CA 1
ATOM 1510 C C . CYS B 1 35 ? -5.953 -11.789 3.475 1 93.31 35 CYS B C 1
ATOM 1512 O O . CYS B 1 35 ? -5.613 -10.961 4.316 1 93.31 35 CYS B O 1
ATOM 1514 N N . GLU B 1 36 ? -6.164 -13.062 3.629 1 91.88 36 GLU B N 1
ATOM 1515 C CA . GLU B 1 36 ? -6 -13.617 4.969 1 91.88 36 GLU B CA 1
ATOM 1516 C C . GLU B 1 36 ? -4.551 -13.508 5.434 1 91.88 36 GLU B C 1
ATOM 1518 O O . GLU B 1 36 ? -3.623 -13.68 4.637 1 91.88 36 GLU B O 1
ATOM 1523 N N . LYS B 1 37 ? -4.473 -13.336 6.777 1 91.31 37 LYS B N 1
ATOM 1524 C CA . LYS B 1 37 ? -3.145 -13.328 7.383 1 91.31 37 LYS B CA 1
ATOM 1525 C C . LYS B 1 37 ? -2.51 -14.719 7.332 1 91.31 37 LYS B C 1
ATOM 1527 O O . LYS B 1 37 ? -3.209 -15.727 7.422 1 91.31 37 LYS B O 1
ATOM 1532 N N . GLY B 1 38 ? -1.235 -14.805 7.145 1 91.25 38 GLY B N 1
ATOM 1533 C CA . GLY B 1 38 ? -0.518 -16.062 7.195 1 91.25 38 GLY B CA 1
ATOM 1534 C C . GLY B 1 38 ? -0.406 -16.75 5.84 1 91.25 38 GLY B C 1
ATOM 1535 O O . GLY B 1 38 ? 0.376 -17.688 5.672 1 91.25 38 GLY B O 1
ATOM 1536 N N . VAL B 1 39 ? -1.265 -16.391 4.977 1 92.5 39 VAL B N 1
ATOM 1537 C CA . VAL B 1 39 ? -1.186 -16.953 3.629 1 92.5 39 VAL B CA 1
ATOM 1538 C C . VAL B 1 39 ? 0 -16.328 2.887 1 92.5 39 VAL B C 1
ATOM 1540 O O . VAL B 1 39 ? 0.245 -15.133 2.982 1 92.5 39 VAL B O 1
ATOM 1543 N N . THR B 1 40 ? 0.74 -17.188 2.203 1 96.06 40 THR B N 1
ATOM 1544 C CA . THR B 1 40 ? 1.844 -16.703 1.384 1 96.06 40 THR B CA 1
ATOM 1545 C C . THR B 1 40 ? 1.338 -16.219 0.024 1 96.06 40 THR B C 1
ATOM 1547 O O . THR B 1 40 ? 0.74 -17 -0.726 1 96.06 40 THR B O 1
ATOM 1550 N N . LEU B 1 41 ? 1.607 -14.969 -0.278 1 97.75 41 LEU B N 1
ATOM 1551 C CA . LEU B 1 41 ? 1.136 -14.383 -1.524 1 97.75 41 LEU B CA 1
ATOM 1552 C C . LEU B 1 41 ? 2.279 -14.234 -2.523 1 97.75 41 LEU B C 1
ATOM 1554 O O . LEU B 1 41 ? 3.439 -14.102 -2.129 1 97.75 41 LEU B O 1
ATOM 1558 N N . ASP B 1 42 ? 1.953 -14.219 -3.789 1 97.31 42 ASP B N 1
ATOM 1559 C CA . ASP B 1 42 ? 2.867 -13.914 -4.887 1 97.31 42 ASP B CA 1
ATOM 1560 C C . ASP B 1 42 ? 2.113 -13.352 -6.086 1 97.31 42 ASP B C 1
ATOM 1562 O O . ASP B 1 42 ? 0.9 -13.141 -6.023 1 97.31 42 ASP B O 1
ATOM 1566 N N . LEU B 1 43 ? 2.82 -13.023 -7.109 1 97.38 43 LEU B N 1
ATOM 1567 C CA . LEU B 1 43 ? 2.229 -12.453 -8.312 1 97.38 43 LEU B CA 1
ATOM 1568 C C . LEU B 1 43 ? 2.564 -13.297 -9.539 1 97.38 43 LEU B C 1
ATOM 1570 O O . LEU B 1 43 ? 3.65 -13.875 -9.617 1 97.38 43 LEU B O 1
ATOM 1574 N N . LEU B 1 44 ? 1.624 -13.367 -10.391 1 94.94 44 LEU B N 1
ATOM 1575 C CA . LEU B 1 44 ? 1.734 -14.031 -11.688 1 94.94 44 LEU B CA 1
ATOM 1576 C C . LEU B 1 44 ? 1.672 -13.016 -12.82 1 94.94 44 LEU B C 1
ATOM 1578 O O . LEU B 1 44 ? 0.802 -12.141 -12.828 1 94.94 44 LEU B O 1
ATOM 1582 N N . ASP B 1 45 ? 2.609 -13.125 -13.797 1 93.62 45 ASP B N 1
ATOM 1583 C CA . ASP B 1 45 ? 2.525 -12.188 -14.914 1 93.62 45 ASP B CA 1
ATOM 1584 C C . ASP B 1 45 ? 1.632 -12.734 -16.016 1 93.62 45 ASP B C 1
ATOM 1586 O O . ASP B 1 45 ? 1.076 -13.828 -15.898 1 93.62 45 ASP B O 1
ATOM 1590 N N . GLU B 1 46 ? 1.519 -11.906 -17.047 1 88.06 46 GLU B N 1
ATOM 1591 C CA . GLU B 1 46 ? 0.609 -12.234 -18.141 1 88.06 46 GLU B CA 1
ATOM 1592 C C . GLU B 1 46 ? 1.092 -13.453 -18.906 1 88.06 46 GLU B C 1
ATOM 1594 O O . GLU B 1 46 ? 0.3 -14.133 -19.562 1 88.06 46 GLU B O 1
ATOM 1599 N N . ASN B 1 47 ? 2.371 -13.75 -18.844 1 87.94 47 ASN B N 1
ATOM 1600 C CA . ASN B 1 47 ? 2.949 -14.891 -19.547 1 87.94 47 ASN B CA 1
ATOM 1601 C C . ASN B 1 47 ? 2.902 -16.156 -18.688 1 87.94 47 ASN B C 1
ATOM 1603 O O . ASN B 1 47 ? 3.299 -17.234 -19.141 1 87.94 47 ASN B O 1
ATOM 1607 N N . GLY B 1 48 ? 2.408 -16.047 -17.5 1 89.25 48 GLY B N 1
ATOM 1608 C CA . GLY B 1 48 ? 2.268 -17.203 -16.625 1 89.25 48 GLY B CA 1
ATOM 1609 C C . GLY B 1 48 ? 3.512 -17.484 -15.797 1 89.25 48 GLY B C 1
ATOM 1610 O O . GLY B 1 48 ? 3.734 -18.609 -15.359 1 89.25 48 GLY B O 1
ATOM 1611 N N . HIS B 1 49 ? 4.34 -16.562 -15.648 1 93 49 HIS B N 1
ATOM 1612 C CA . HIS B 1 49 ? 5.535 -16.719 -14.828 1 93 49 HIS B CA 1
ATOM 1613 C C . HIS B 1 49 ? 5.312 -16.188 -13.414 1 93 49 HIS B C 1
ATOM 1615 O O . HIS B 1 49 ? 4.922 -15.023 -13.242 1 93 49 HIS B O 1
ATOM 1621 N N . VAL B 1 50 ? 5.586 -17.047 -12.445 1 94.69 50 VAL B N 1
ATOM 1622 C CA . VAL B 1 50 ? 5.523 -16.641 -11.047 1 94.69 50 VAL B CA 1
ATOM 1623 C C . VAL B 1 50 ? 6.719 -15.758 -10.711 1 94.69 50 VAL B C 1
ATOM 1625 O O . VAL B 1 50 ? 7.844 -16.031 -11.133 1 94.69 50 VAL B O 1
ATOM 1628 N N . LYS B 1 51 ? 6.531 -14.742 -9.891 1 97.5 51 LYS B N 1
ATOM 1629 C CA . LYS B 1 51 ? 7.574 -13.75 -9.664 1 97.5 51 LYS B CA 1
ATOM 1630 C C . LYS B 1 51 ? 8.414 -14.102 -8.445 1 97.5 51 LYS B C 1
ATOM 1632 O O . LYS B 1 51 ? 9.508 -13.555 -8.258 1 97.5 51 LYS B O 1
ATOM 1637 N N . ASN B 1 52 ? 7.988 -15.016 -7.602 1 96.94 52 ASN B N 1
ATOM 1638 C CA . ASN B 1 52 ? 8.711 -15.547 -6.453 1 96.94 52 ASN B CA 1
ATOM 1639 C C . ASN B 1 52 ? 9.156 -14.438 -5.508 1 96.94 52 ASN B C 1
ATOM 1641 O O . ASN B 1 52 ? 10.305 -14.43 -5.051 1 96.94 52 ASN B O 1
ATOM 1645 N N . LEU B 1 53 ? 8.266 -13.562 -5.25 1 98.19 53 LEU B N 1
ATOM 1646 C CA . LEU B 1 53 ? 8.57 -12.438 -4.375 1 98.19 53 LEU B CA 1
ATOM 1647 C C . LEU B 1 53 ? 8.844 -12.906 -2.953 1 98.19 53 LEU B C 1
ATOM 1649 O O . LEU B 1 53 ? 9.742 -12.383 -2.283 1 98.19 53 LEU B O 1
ATOM 1653 N N . PRO B 1 54 ? 8.172 -13.891 -2.447 1 97.31 54 PRO B N 1
ATOM 1654 C CA . PRO B 1 54 ? 8.406 -14.336 -1.072 1 97.31 54 PRO B CA 1
ATOM 1655 C C . PRO B 1 54 ? 9.836 -14.844 -0.855 1 97.31 54 PRO B C 1
ATOM 1657 O O . PRO B 1 54 ? 10.312 -14.883 0.281 1 97.31 54 PRO B O 1
ATOM 1660 N N . GLU B 1 55 ? 10.453 -15.227 -1.891 1 96.06 55 GLU B N 1
ATOM 1661 C CA . GLU B 1 55 ? 11.82 -15.727 -1.78 1 96.06 55 GLU B CA 1
ATOM 1662 C C . GLU B 1 55 ? 12.828 -14.586 -1.773 1 96.06 55 GLU B C 1
ATOM 1664 O O . GLU B 1 55 ? 14.008 -14.797 -1.465 1 96.06 55 GLU B O 1
ATOM 1669 N N . ASN B 1 56 ? 12.422 -13.438 -2.076 1 97.62 56 ASN B N 1
ATOM 1670 C CA . ASN B 1 56 ? 13.281 -12.273 -2.197 1 97.62 56 ASN B CA 1
ATOM 1671 C C . ASN B 1 56 ? 12.719 -11.078 -1.435 1 97.62 56 ASN B C 1
ATOM 1673 O O . ASN B 1 56 ? 12.625 -9.977 -1.981 1 97.62 56 ASN B O 1
ATOM 1677 N N . LEU B 1 57 ? 12.391 -11.258 -0.22 1 97.12 57 LEU B N 1
ATOM 1678 C CA . LEU B 1 57 ? 11.617 -10.297 0.571 1 97.12 57 LEU B CA 1
ATOM 1679 C C . LEU B 1 57 ? 12.406 -9.016 0.786 1 97.12 57 LEU B C 1
ATOM 1681 O O . LEU B 1 57 ? 11.82 -7.93 0.872 1 97.12 57 LEU B O 1
ATOM 1685 N N . GLN B 1 58 ? 13.719 -9.086 0.821 1 96.88 58 GLN B N 1
ATOM 1686 C CA . GLN B 1 58 ? 14.547 -7.93 1.163 1 96.88 58 GLN B CA 1
ATOM 1687 C C . GLN B 1 58 ? 14.945 -7.148 -0.087 1 96.88 58 GLN B C 1
ATOM 1689 O O . GLN B 1 58 ? 15.461 -6.031 0.01 1 96.88 58 GLN B O 1
ATOM 1694 N N . SER B 1 59 ? 14.656 -7.703 -1.258 1 97.69 59 SER B N 1
ATOM 1695 C CA . SER B 1 59 ? 14.977 -7.031 -2.514 1 97.69 59 SER B CA 1
ATOM 1696 C C . SER B 1 59 ? 13.859 -6.078 -2.93 1 97.69 59 SER B C 1
ATOM 1698 O O . SER B 1 59 ? 12.719 -6.207 -2.473 1 97.69 59 SER B O 1
ATOM 1700 N N . TYR B 1 60 ? 14.234 -5.137 -3.773 1 96.69 60 TYR B N 1
ATOM 1701 C CA . TYR B 1 60 ? 13.203 -4.277 -4.348 1 96.69 60 TYR B CA 1
ATOM 1702 C C . TYR B 1 60 ? 12.266 -5.078 -5.246 1 96.69 60 TYR B C 1
ATOM 1704 O O . TYR B 1 60 ? 12.719 -5.91 -6.039 1 96.69 60 TYR B O 1
ATOM 1712 N N . ALA B 1 61 ? 11.008 -4.789 -5.07 1 97.75 61 ALA B N 1
ATOM 1713 C CA . ALA B 1 61 ? 10.023 -5.453 -5.91 1 97.75 61 ALA B CA 1
ATOM 1714 C C . ALA B 1 61 ? 10.219 -5.098 -7.383 1 97.75 61 ALA B C 1
ATOM 1716 O O . ALA B 1 61 ? 9.961 -5.918 -8.266 1 97.75 61 ALA B O 1
ATOM 1717 N N . SER B 1 62 ? 10.742 -3.908 -7.609 1 97.06 62 SER B N 1
ATOM 1718 C CA . SER B 1 62 ? 10.953 -3.43 -8.977 1 97.06 62 SER B CA 1
ATOM 1719 C C . SER B 1 62 ? 11.992 -4.273 -9.703 1 97.06 62 SER B C 1
ATOM 1721 O O . SER B 1 62 ? 12.102 -4.219 -10.93 1 97.06 62 SER B O 1
ATOM 1723 N N . ASP B 1 63 ? 12.75 -5.031 -9.055 1 97.56 63 ASP B N 1
ATOM 1724 C CA . ASP B 1 63 ? 13.719 -5.938 -9.672 1 97.56 63 ASP B CA 1
ATOM 1725 C C . ASP B 1 63 ? 13.016 -7.094 -10.367 1 97.56 63 ASP B C 1
ATOM 1727 O O . ASP B 1 63 ? 13.586 -7.734 -11.258 1 97.56 63 ASP B O 1
ATOM 1731 N N . PH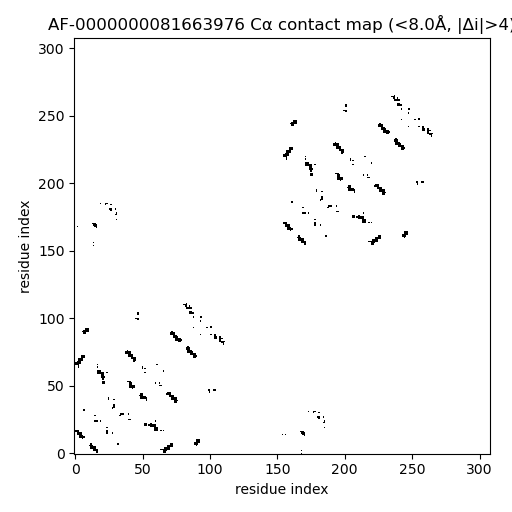E B 1 64 ? 11.812 -7.344 -10 1 97.88 64 PHE B N 1
ATOM 1732 C CA . PHE B 1 64 ? 11.102 -8.531 -10.477 1 97.88 64 PHE B CA 1
ATOM 1733 C C . PHE B 1 64 ? 9.859 -8.141 -11.258 1 97.88 64 PHE B C 1
ATOM 1735 O O . PHE B 1 64 ? 9.297 -8.953 -11.992 1 97.88 64 PHE B O 1
ATOM 1742 N N . LEU B 1 65 ? 9.453 -6.953 -11.086 1 97.94 65 LEU B N 1
ATOM 1743 C CA . LEU B 1 65 ? 8.203 -6.496 -11.688 1 97.94 65 LEU B CA 1
ATOM 1744 C C . LEU B 1 65 ? 8.453 -5.348 -12.656 1 97.94 65 LEU B C 1
ATOM 1746 O O . LEU B 1 65 ? 9.266 -4.465 -12.383 1 97.94 65 LEU B O 1
ATOM 1750 N N . GLU B 1 66 ? 7.73 -5.371 -13.727 1 96.06 66 GLU B N 1
ATOM 1751 C CA . GLU B 1 66 ? 7.824 -4.285 -14.703 1 96.06 66 GLU B CA 1
ATOM 1752 C C . GLU B 1 66 ? 6.801 -3.191 -14.406 1 96.06 66 GLU B C 1
ATOM 1754 O O . GLU B 1 66 ? 5.625 -3.479 -14.18 1 96.06 66 GLU B O 1
ATOM 1759 N N . GLY B 1 67 ? 7.316 -2.031 -14.453 1 94.06 67 GLY B N 1
ATOM 1760 C CA . GLY B 1 67 ? 6.395 -0.912 -14.32 1 94.06 67 GLY B CA 1
ATOM 1761 C C . GLY B 1 67 ? 5.254 -0.955 -15.312 1 94.06 67 GLY B C 1
ATOM 1762 O O . GLY B 1 67 ? 5.449 -1.314 -16.484 1 94.06 67 GLY B O 1
ATOM 1763 N N . ARG B 1 68 ? 4.148 -0.617 -14.898 1 92.44 68 ARG B N 1
ATOM 1764 C CA . ARG B 1 68 ? 2.916 -0.593 -15.68 1 92.44 68 ARG B CA 1
ATOM 1765 C C . ARG B 1 68 ? 2.502 -2.002 -16.094 1 92.44 68 ARG B C 1
ATOM 1767 O O . ARG B 1 68 ? 1.591 -2.174 -16.906 1 92.44 68 ARG B O 1
ATOM 1774 N N . GLY B 1 69 ? 3.139 -2.932 -15.547 1 95.62 69 GLY B N 1
ATOM 1775 C CA . GLY B 1 69 ? 2.762 -4.316 -15.781 1 95.62 69 GLY B CA 1
ATOM 1776 C C . GLY B 1 69 ? 1.486 -4.719 -15.062 1 95.62 69 GLY B C 1
ATOM 1777 O O . GLY B 1 69 ? 1.097 -4.086 -14.078 1 95.62 69 GLY B O 1
ATOM 1778 N N . THR B 1 70 ? 0.867 -5.762 -15.672 1 94.94 70 THR B N 1
ATOM 1779 C CA . THR B 1 70 ? -0.315 -6.352 -15.055 1 94.94 70 THR B CA 1
ATOM 1780 C C . THR B 1 70 ? 0.006 -7.73 -14.484 1 94.94 70 THR B C 1
ATOM 1782 O O . THR B 1 70 ? 0.638 -8.555 -15.148 1 94.94 70 THR B O 1
ATOM 1785 N N . TYR B 1 71 ? -0.434 -7.938 -13.273 1 95.69 71 TYR B N 1
ATOM 1786 C CA . TYR B 1 71 ? -0.152 -9.188 -12.57 1 95.69 71 TYR B CA 1
ATOM 1787 C C . TYR B 1 71 ? -1.409 -9.734 -11.906 1 95.69 71 TYR B C 1
ATOM 1789 O O . TYR B 1 71 ? -2.311 -8.969 -11.547 1 95.69 71 TYR B O 1
ATOM 1797 N N . TRP B 1 72 ? -1.369 -11 -11.719 1 95 72 TRP B N 1
ATOM 1798 C CA . TRP B 1 72 ? -2.451 -11.664 -10.992 1 95 72 TRP B CA 1
ATOM 1799 C C . TRP B 1 72 ? -1.977 -12.156 -9.633 1 95 72 TRP B C 1
ATOM 1801 O O . TRP B 1 72 ? -0.873 -12.688 -9.508 1 95 72 TRP B O 1
ATOM 1811 N N . LEU B 1 73 ? -2.869 -11.977 -8.664 1 96.62 73 LEU B N 1
ATOM 1812 C CA . LEU B 1 73 ? -2.562 -12.383 -7.301 1 96.62 73 LEU B CA 1
ATOM 1813 C C . LEU B 1 73 ? -2.73 -13.891 -7.141 1 96.62 73 LEU B C 1
ATOM 1815 O O . LEU B 1 73 ? -3.738 -14.461 -7.57 1 96.62 73 LEU B O 1
ATOM 1819 N N . ILE B 1 74 ? -1.71 -14.492 -6.555 1 95.06 74 ILE B N 1
ATOM 1820 C CA . ILE B 1 74 ? -1.79 -15.93 -6.336 1 95.06 74 ILE B CA 1
ATOM 1821 C C . ILE B 1 74 ? -1.423 -16.25 -4.887 1 95.06 74 ILE B C 1
ATOM 1823 O O . ILE B 1 74 ? -0.711 -15.484 -4.234 1 95.06 74 ILE B O 1
ATOM 1827 N N . LYS B 1 75 ? -1.939 -17.359 -4.465 1 95 75 LYS B N 1
ATOM 1828 C CA . LYS B 1 75 ? -1.556 -17.969 -3.201 1 95 75 LYS B CA 1
ATOM 1829 C C . LYS B 1 75 ? -0.531 -19.078 -3.422 1 95 75 LYS B C 1
ATOM 1831 O O . LYS B 1 75 ? -0.648 -19.859 -4.367 1 95 75 LYS B O 1
ATOM 1836 N N . VAL B 1 76 ? 0.443 -19.094 -2.547 1 94 76 VAL B N 1
ATOM 1837 C CA . VAL B 1 76 ? 1.478 -20.125 -2.643 1 94 76 VAL B CA 1
ATOM 1838 C C . VAL B 1 76 ? 1.395 -21.047 -1.436 1 94 76 VAL B C 1
ATOM 1840 O O . VAL B 1 76 ? 1.476 -20.609 -0.29 1 94 76 VAL B O 1
ATOM 1843 N N . GLU B 1 77 ? 1.203 -22.266 -1.683 1 92.81 77 GLU B N 1
ATOM 1844 C CA . GLU B 1 77 ? 1.316 -23.328 -0.674 1 92.81 77 GLU B CA 1
ATOM 1845 C C . GLU B 1 77 ? 2.6 -24.125 -0.859 1 92.81 77 GLU B C 1
ATOM 1847 O O . GLU B 1 77 ? 2.689 -24.953 -1.765 1 92.81 77 GLU B O 1
ATOM 1852 N N . LYS B 1 78 ? 3.477 -23.922 0.056 1 88.44 78 LYS B N 1
ATOM 1853 C CA . LYS B 1 78 ? 4.781 -24.562 -0.061 1 88.44 78 LYS B CA 1
ATOM 1854 C C . LYS B 1 78 ? 4.672 -26.062 0.13 1 88.44 78 LYS B C 1
ATOM 1856 O O . LYS B 1 78 ? 4.055 -26.531 1.092 1 88.44 78 LYS B O 1
ATOM 1861 N N . GLY B 1 79 ? 5.219 -26.625 -0.814 1 87.38 79 GLY B N 1
ATOM 1862 C CA . GLY B 1 79 ? 5.277 -28.078 -0.717 1 87.38 79 GLY B CA 1
ATOM 1863 C C . GLY B 1 79 ? 6.438 -28.578 0.127 1 87.38 79 GLY B C 1
ATOM 1864 O O . GLY B 1 79 ? 7.125 -27.781 0.771 1 87.38 79 GLY B O 1
ATOM 1865 N N . ASN B 1 80 ? 6.441 -29.891 0.287 1 86.88 80 ASN B N 1
ATOM 1866 C CA . ASN B 1 80 ? 7.559 -30.547 0.965 1 86.88 80 ASN B CA 1
ATOM 1867 C C . ASN B 1 80 ? 8.492 -31.234 -0.025 1 86.88 80 ASN B C 1
ATOM 1869 O O . ASN B 1 80 ? 8.484 -30.906 -1.216 1 86.88 80 ASN B O 1
ATOM 1873 N N . GLU B 1 81 ? 9.367 -31.953 0.44 1 83.56 81 GLU B N 1
ATOM 1874 C CA . GLU B 1 81 ? 10.367 -32.625 -0.381 1 83.56 81 GLU B CA 1
ATOM 1875 C C . GLU B 1 81 ? 9.695 -33.469 -1.477 1 83.56 81 GLU B C 1
ATOM 1877 O O . GLU B 1 81 ? 10.227 -33.594 -2.582 1 83.56 81 GLU B O 1
ATOM 1882 N N . ASP B 1 82 ? 8.57 -34.031 -1.254 1 84.75 82 ASP B N 1
ATOM 1883 C CA . ASP B 1 82 ? 7.93 -34.969 -2.182 1 84.75 82 ASP B CA 1
ATOM 1884 C C . ASP B 1 82 ? 6.836 -34.281 -2.988 1 84.75 82 ASP B C 1
ATOM 1886 O O . ASP B 1 82 ? 6.297 -34.844 -3.939 1 84.75 82 ASP B O 1
ATOM 1890 N N . THR B 1 83 ? 6.496 -33.094 -2.553 1 85.5 83 THR B N 1
ATOM 1891 C CA . THR B 1 83 ? 5.391 -32.406 -3.219 1 85.5 83 THR B CA 1
ATOM 1892 C C . THR B 1 83 ? 5.793 -31 -3.633 1 85.5 83 THR B C 1
ATOM 1894 O O . THR B 1 83 ? 6.426 -30.281 -2.861 1 85.5 83 THR B O 1
ATOM 1897 N N . PRO B 1 84 ? 5.559 -30.672 -4.852 1 87.94 84 PRO B N 1
ATOM 1898 C CA . PRO B 1 84 ? 5.875 -29.328 -5.336 1 87.94 84 PRO B CA 1
ATOM 1899 C C . PRO B 1 84 ? 5.004 -28.25 -4.688 1 87.94 84 PRO B C 1
ATOM 1901 O O . PRO B 1 84 ? 4.008 -28.578 -4.035 1 87.94 84 PRO B O 1
ATOM 1904 N N . ASN B 1 85 ? 5.418 -27.062 -4.879 1 90.88 85 ASN B N 1
ATOM 1905 C CA . ASN B 1 85 ? 4.574 -25.938 -4.488 1 90.88 85 ASN B CA 1
ATOM 1906 C C . ASN B 1 85 ? 3.268 -25.922 -5.273 1 90.88 85 ASN B C 1
ATOM 1908 O O . ASN B 1 85 ? 3.246 -26.25 -6.461 1 90.88 85 ASN B O 1
ATOM 1912 N N . LYS B 1 86 ? 2.26 -25.641 -4.57 1 90.94 86 LYS B N 1
ATOM 1913 C CA . LYS B 1 86 ? 0.962 -25.438 -5.211 1 90.94 86 LYS B CA 1
ATOM 1914 C C . LYS B 1 86 ? 0.63 -23.953 -5.328 1 90.94 86 LYS B C 1
ATOM 1916 O O . LYS B 1 86 ? 0.738 -23.219 -4.352 1 90.94 86 LYS B O 1
ATOM 1921 N N . TYR B 1 87 ? 0.307 -23.531 -6.566 1 91 87 TYR B N 1
ATOM 1922 C CA . TYR B 1 87 ? -0.058 -22.141 -6.84 1 91 87 TYR B CA 1
ATOM 1923 C C . TYR B 1 87 ? -1.539 -22.031 -7.18 1 91 87 TYR B C 1
ATOM 1925 O O . TYR B 1 87 ? -2.051 -22.766 -8.023 1 91 87 TYR B O 1
ATOM 1933 N N . THR B 1 88 ? -2.172 -21.109 -6.508 1 89.75 88 THR B N 1
ATOM 1934 C CA . THR B 1 88 ? -3.598 -20.922 -6.742 1 89.75 88 THR B CA 1
ATOM 1935 C C . THR B 1 88 ? -3.904 -19.453 -7.07 1 89.75 88 THR B C 1
ATOM 1937 O O . THR B 1 88 ? -3.488 -18.547 -6.344 1 89.75 88 THR B O 1
ATOM 1940 N N . LEU B 1 89 ? -4.609 -19.266 -8.141 1 89.69 89 LEU B N 1
ATOM 1941 C CA . LEU B 1 89 ? -5.051 -17.922 -8.516 1 89.69 89 LEU B CA 1
ATOM 1942 C C . LEU B 1 89 ? -6.121 -17.406 -7.555 1 89.69 89 LEU B C 1
ATOM 1944 O O . LEU B 1 89 ? -7.078 -18.125 -7.25 1 89.69 89 LEU B O 1
ATOM 1948 N N . LEU B 1 90 ? -5.922 -16.234 -7.012 1 89.12 90 LEU B N 1
ATOM 1949 C CA . LEU B 1 90 ? -6.93 -15.633 -6.145 1 89.12 90 LEU B CA 1
ATOM 1950 C C . LEU B 1 90 ? -7.898 -14.773 -6.949 1 89.12 90 LEU B C 1
ATOM 1952 O O . LEU B 1 90 ? -7.969 -13.562 -6.75 1 89.12 90 LEU B O 1
ATOM 1956 N N . LEU B 1 91 ? -8.469 -15.367 -7.895 1 82.38 91 LEU B N 1
ATOM 1957 C CA . LEU B 1 91 ? -9.492 -14.773 -8.75 1 82.38 91 LEU B CA 1
ATOM 1958 C C . LEU B 1 91 ? -10.789 -15.562 -8.672 1 82.38 91 LEU B C 1
ATOM 1960 O O . LEU B 1 91 ? -10.766 -16.797 -8.594 1 82.38 91 LEU B O 1
ATOM 1964 N N . SER B 1 92 ? -11.828 -14.992 -8.555 1 77.31 92 SER B N 1
ATOM 1965 C CA . SER B 1 92 ? -13.117 -15.68 -8.461 1 77.31 92 SER B CA 1
ATOM 1966 C C . SER B 1 92 ? -13.445 -16.422 -9.75 1 77.31 92 SER B C 1
ATOM 1968 O O . SER B 1 92 ? -14.062 -17.484 -9.719 1 77.31 92 SER B O 1
ATOM 1970 N N . GLN B 1 93 ? -13.094 -15.93 -10.906 1 73.44 93 GLN B N 1
ATOM 1971 C CA . GLN B 1 93 ? -13.383 -16.562 -12.188 1 73.44 93 GLN B CA 1
ATOM 1972 C C . GLN B 1 93 ? -12.148 -16.578 -13.086 1 73.44 93 GLN B C 1
ATOM 1974 O O . GLN B 1 93 ? -12.148 -15.984 -14.156 1 73.44 93 GLN B O 1
ATOM 1979 N N . PRO B 1 94 ? -11.328 -17.391 -12.734 1 70.19 94 PRO B N 1
ATOM 1980 C CA . PRO B 1 94 ? -10.07 -17.406 -13.477 1 70.19 94 PRO B CA 1
ATOM 1981 C C . PRO B 1 94 ? -10.25 -17.875 -14.922 1 70.19 94 PRO B C 1
ATOM 1983 O O . PRO B 1 94 ? -9.5 -17.438 -15.805 1 70.19 94 PRO B O 1
ATOM 1986 N N . GLU B 1 95 ? -11.109 -18.719 -15.062 1 66.25 95 GLU B N 1
ATOM 1987 C CA . GLU B 1 95 ? -11.367 -19.266 -16.391 1 66.25 95 GLU B CA 1
ATOM 1988 C C . GLU B 1 95 ? -11.75 -18.156 -17.375 1 66.25 95 GLU B C 1
ATOM 1990 O O . GLU B 1 95 ? -11.484 -18.266 -18.578 1 66.25 95 GLU B O 1
ATOM 1995 N N . LYS B 1 96 ? -12.32 -17.25 -16.828 1 67.88 96 LYS B N 1
ATOM 1996 C CA . LYS B 1 96 ? -12.75 -16.172 -17.703 1 67.88 96 LYS B CA 1
ATOM 1997 C C . LYS B 1 96 ? -11.609 -15.203 -18 1 67.88 96 LYS B C 1
ATOM 1999 O O . LYS B 1 96 ? -11.547 -14.609 -19.078 1 67.88 96 LYS B O 1
ATOM 2004 N N . HIS B 1 97 ? -10.781 -15.164 -17.047 1 65.81 97 HIS B N 1
ATOM 2005 C CA . HIS B 1 97 ? -9.82 -14.078 -17.172 1 65.81 97 HIS B CA 1
ATOM 2006 C C . HIS B 1 97 ? -8.469 -14.594 -17.656 1 65.81 97 HIS B C 1
ATOM 2008 O O . HIS B 1 97 ? -7.742 -13.891 -18.359 1 65.81 97 HIS B O 1
ATOM 2014 N N . CYS B 1 98 ? -8.25 -15.766 -17.391 1 73.44 98 CYS B N 1
ATOM 2015 C CA . CYS B 1 98 ? -6.934 -16.234 -17.828 1 73.44 98 CYS B CA 1
ATOM 2016 C C . CYS B 1 98 ? -6.855 -17.75 -17.812 1 73.44 98 CYS B C 1
ATOM 2018 O O . CYS B 1 98 ? -6.055 -18.328 -17.062 1 73.44 98 CYS B O 1
ATOM 2020 N N . PRO B 1 99 ? -7.676 -18.422 -18.719 1 75.06 99 PRO B N 1
ATOM 2021 C CA . PRO B 1 99 ? -7.602 -19.891 -18.75 1 75.06 99 PRO B CA 1
ATOM 2022 C C . PRO B 1 99 ? -6.176 -20.406 -18.938 1 75.06 99 PRO B C 1
ATOM 2024 O O . PRO B 1 99 ? -5.785 -21.391 -18.297 1 75.06 99 PRO B O 1
ATOM 2027 N N . GLU B 1 100 ? -5.469 -19.734 -19.75 1 80.12 100 GLU B N 1
ATOM 2028 C CA . GLU B 1 100 ? -4.09 -20.141 -20 1 80.12 100 GLU B CA 1
ATOM 2029 C C . GLU B 1 100 ? -3.232 -20.016 -18.75 1 80.12 100 GLU B C 1
ATOM 2031 O O . GLU B 1 100 ? -2.408 -20.891 -18.453 1 80.12 100 GLU B O 1
ATOM 2036 N N . LEU B 1 101 ? -3.545 -19.078 -18.016 1 80.62 101 LEU B N 1
ATOM 2037 C CA . LEU B 1 101 ? -2.783 -18.844 -16.797 1 80.62 101 LEU B CA 1
ATOM 2038 C C . LEU B 1 101 ? -3.062 -19.922 -15.766 1 80.62 101 LEU B C 1
ATOM 2040 O O . LEU B 1 101 ? -2.146 -20.391 -15.078 1 80.62 101 LEU B O 1
ATOM 2044 N N . GLN B 1 102 ? -4.27 -20.328 -15.719 1 80.94 102 GLN B N 1
ATOM 2045 C CA . GLN B 1 102 ? -4.645 -21.375 -14.773 1 80.94 102 GLN B CA 1
ATOM 2046 C C . GLN B 1 102 ? -3.959 -22.688 -15.109 1 80.94 102 GLN B C 1
ATOM 2048 O O . GLN B 1 102 ? -3.479 -23.391 -14.219 1 80.94 102 GLN B O 1
ATOM 2053 N N . GLN B 1 103 ? -3.967 -23.047 -16.328 1 81.62 103 GLN B N 1
ATOM 2054 C CA . GLN B 1 103 ? -3.324 -24.281 -16.781 1 81.62 103 GLN B CA 1
ATOM 2055 C C . GLN B 1 103 ? -1.84 -24.281 -16.422 1 81.62 103 GLN B C 1
ATOM 2057 O O . GLN B 1 103 ? -1.304 -25.297 -15.984 1 81.62 103 GLN B O 1
ATOM 2062 N N . ARG B 1 104 ? -1.274 -23.172 -16.609 1 82.06 104 ARG B N 1
ATOM 2063 C CA . ARG B 1 104 ? 0.147 -23.062 -16.312 1 82.06 104 ARG B CA 1
ATOM 2064 C C . ARG B 1 104 ? 0.4 -23.219 -14.812 1 82.06 104 ARG B C 1
ATOM 2066 O O . ARG B 1 104 ? 1.353 -23.891 -14.414 1 82.06 104 ARG B O 1
ATOM 2073 N N . LEU B 1 105 ? -0.411 -22.672 -14 1 84.62 105 LEU B N 1
ATOM 2074 C CA . LEU B 1 105 ? -0.265 -22.781 -12.555 1 84.62 105 LEU B CA 1
ATOM 2075 C C . LEU B 1 105 ? -0.472 -24.219 -12.094 1 84.62 105 LEU B C 1
ATOM 2077 O O . LEU B 1 105 ? 0.22 -24.688 -11.188 1 84.62 105 LEU B O 1
ATOM 2081 N N . GLU B 1 106 ? -1.395 -24.938 -12.789 1 82.62 106 GLU B N 1
ATOM 2082 C CA . GLU B 1 106 ? -1.623 -26.344 -12.469 1 82.62 106 GLU B CA 1
ATOM 2083 C C . GLU B 1 106 ? -0.404 -27.188 -12.82 1 82.62 106 GLU B C 1
ATOM 2085 O O . GLU B 1 106 ? -0.06 -28.125 -12.094 1 82.62 106 GLU B O 1
ATOM 2090 N N . HIS B 1 107 ? 0.181 -26.797 -13.906 1 84.12 107 HIS B N 1
ATOM 2091 C CA . HIS B 1 107 ? 1.376 -27.516 -14.328 1 84.12 107 HIS B CA 1
ATOM 2092 C C . HIS B 1 107 ? 2.518 -27.312 -13.336 1 84.12 107 HIS B C 1
ATOM 2094 O O . HIS B 1 107 ? 3.232 -28.266 -13.008 1 84.12 107 HIS B O 1
ATOM 2100 N N . LEU B 1 108 ? 2.566 -26.109 -12.891 1 78.88 108 LEU B N 1
ATOM 2101 C CA . LEU B 1 108 ? 3.613 -25.781 -11.93 1 78.88 108 LEU B CA 1
ATOM 2102 C C . LEU B 1 108 ? 3.359 -26.469 -10.594 1 78.88 108 LEU B C 1
ATOM 2104 O O . LEU B 1 108 ? 4.289 -26.688 -9.805 1 78.88 108 LEU B O 1
ATOM 2108 N N . SER B 1 109 ? 2.162 -26.906 -10.305 1 80.75 109 SER B N 1
ATOM 2109 C CA . SER B 1 109 ? 1.771 -27.5 -9.031 1 80.75 109 SER B CA 1
ATOM 2110 C C . SER B 1 109 ? 1.842 -29.016 -9.078 1 80.75 109 SER B C 1
ATOM 2112 O O . SER B 1 109 ? 1.644 -29.688 -8.062 1 80.75 109 SER B O 1
ATOM 2114 N N . LYS B 1 110 ? 1.983 -29.656 -10.18 1 75.56 110 LYS B N 1
ATOM 2115 C CA . LYS B 1 110 ? 2.006 -31.109 -10.328 1 75.56 110 LYS B CA 1
ATOM 2116 C C . LYS B 1 110 ? 3.367 -31.688 -9.945 1 75.56 110 LYS B C 1
ATOM 2118 O O . LYS B 1 110 ? 4.406 -31.109 -10.289 1 75.56 110 LYS B O 1
ATOM 2123 N N . PRO B 1 111 ? 3.199 -32.688 -9.078 1 70.44 111 PRO B N 1
ATOM 2124 C CA . PRO B 1 111 ? 4.461 -33.344 -8.734 1 70.44 111 PRO B CA 1
ATOM 2125 C C . PRO B 1 111 ? 5.207 -33.875 -9.969 1 70.44 111 PRO B C 1
ATOM 2127 O O . PRO B 1 111 ? 4.578 -34.25 -10.953 1 70.44 111 PRO B O 1
ATOM 2130 N N . VAL B 1 112 ? 6.402 -33.375 -10.086 1 55.59 112 VAL B N 1
ATOM 2131 C CA . VAL B 1 112 ? 7.215 -33.969 -11.133 1 55.59 112 VAL B CA 1
ATOM 2132 C C . VAL B 1 112 ? 7.227 -35.5 -10.953 1 55.59 112 VAL B C 1
ATOM 2134 O O . VAL B 1 112 ? 7.668 -36 -9.914 1 55.59 112 VAL B O 1
ATOM 2137 N N . VAL B 1 113 ? 6.18 -36.094 -11.219 1 53.88 113 VAL B N 1
ATOM 2138 C CA . VAL B 1 113 ? 6.219 -37.562 -11.172 1 53.88 113 VAL B CA 1
ATOM 2139 C C . VAL B 1 113 ? 7.52 -38.062 -11.797 1 53.88 113 VAL B C 1
ATOM 2141 O O . VAL B 1 113 ? 7.773 -37.844 -12.984 1 53.88 113 VAL B O 1
ATOM 2144 N N . ARG B 1 114 ? 8.508 -37.875 -11.086 1 50.47 114 ARG B N 1
ATOM 2145 C CA . ARG B 1 114 ? 9.648 -38.688 -11.531 1 50.47 114 ARG B CA 1
ATOM 2146 C C . ARG B 1 114 ? 9.195 -40.062 -11.992 1 50.47 114 ARG B C 1
ATOM 2148 O O . ARG B 1 114 ? 8.57 -40.812 -11.234 1 50.47 114 ARG B O 1
ATOM 2155 N N . LYS B 1 115 ? 8.859 -40.094 -13.25 1 47.12 115 LYS B N 1
ATOM 2156 C CA . LYS B 1 115 ? 8.742 -41.469 -13.742 1 47.12 115 LYS B CA 1
ATOM 2157 C C . LYS B 1 115 ? 9.734 -42.406 -13.039 1 47.12 115 LYS B C 1
ATOM 2159 O O . LYS B 1 115 ? 10.938 -42.125 -13.016 1 47.12 115 LYS B O 1
ATOM 2164 N N . MET B 1 116 ? 9.375 -43 -11.984 1 43.59 116 MET B N 1
ATOM 2165 C CA . MET B 1 116 ? 10.141 -44.156 -11.555 1 43.59 116 MET B CA 1
ATOM 2166 C C . MET B 1 116 ? 10.727 -44.906 -12.758 1 43.59 116 MET B C 1
ATOM 2168 O O . MET B 1 116 ? 9.992 -45.312 -13.664 1 43.59 116 MET B O 1
ATOM 2172 N N . SER B 1 117 ? 11.836 -44.531 -13.227 1 43.47 117 SER B N 1
ATOM 2173 C CA . SER B 1 117 ? 12.539 -45.469 -14.102 1 43.47 117 SER B CA 1
ATOM 2174 C C . SER B 1 117 ? 12.18 -46.906 -13.781 1 43.47 117 SER B C 1
ATOM 2176 O O . SER B 1 117 ? 12.289 -47.344 -12.625 1 43.47 117 SER B O 1
ATOM 2178 N N . ARG B 1 118 ? 11.203 -47.5 -14.352 1 41.25 118 ARG B N 1
ATOM 2179 C CA . ARG B 1 118 ? 11.109 -48.938 -14.367 1 41.25 118 ARG B CA 1
ATOM 2180 C C . ARG B 1 118 ? 12.492 -49.594 -14.414 1 41.25 118 ARG B C 1
ATOM 2182 O O . ARG B 1 118 ? 13.266 -49.344 -15.344 1 41.25 118 ARG B O 1
ATOM 2189 N N . ALA B 1 119 ? 13.125 -49.781 -13.297 1 43.56 119 ALA B N 1
ATOM 2190 C CA . ALA B 1 119 ? 14.203 -50.781 -13.328 1 43.56 119 ALA B CA 1
ATOM 2191 C C . ALA B 1 119 ? 13.898 -51.906 -14.312 1 43.56 119 ALA B C 1
ATOM 2193 O O . ALA B 1 119 ? 12.914 -52.625 -14.148 1 43.56 119 ALA B O 1
ATOM 2194 N N . SER B 1 120 ? 14.039 -51.688 -15.57 1 40.81 120 SER B N 1
ATOM 2195 C CA . SER B 1 120 ? 14.164 -52.875 -16.438 1 40.81 120 SER B CA 1
ATOM 2196 C C . SER B 1 120 ? 14.906 -54 -15.734 1 40.81 120 SER B C 1
ATOM 2198 O O . SER B 1 120 ? 16.078 -53.844 -15.375 1 40.81 120 SER B O 1
ATOM 2200 N N . LYS B 1 121 ? 14.281 -54.719 -14.773 1 40.44 121 LYS B N 1
ATOM 2201 C CA . LYS B 1 121 ? 14.758 -56.031 -14.359 1 40.44 121 LYS B CA 1
ATOM 2202 C C . LYS B 1 121 ? 15.312 -56.812 -15.547 1 40.44 121 LYS B C 1
ATOM 2204 O O . LYS B 1 121 ? 14.555 -57.438 -16.312 1 40.44 121 LYS B O 1
ATOM 2209 N N . TRP B 1 122 ? 16.25 -56.281 -16.391 1 36.94 122 TRP B N 1
ATOM 2210 C CA . TRP B 1 122 ? 17 -57.219 -17.219 1 36.94 122 TRP B CA 1
ATOM 2211 C C . TRP B 1 122 ? 17.422 -58.438 -16.391 1 36.94 122 TRP B C 1
ATOM 2213 O O . TRP B 1 122 ? 18.109 -58.312 -15.383 1 36.94 122 TRP B O 1
ATOM 2223 N N . THR B 1 123 ? 16.484 -59.406 -16.125 1 36.22 123 THR B N 1
ATOM 2224 C CA . THR B 1 123 ? 16.812 -60.781 -15.758 1 36.22 123 THR B CA 1
ATOM 2225 C C . THR B 1 123 ? 18.062 -61.25 -16.484 1 36.22 123 THR B C 1
ATOM 2227 O O . THR B 1 123 ? 18.078 -61.375 -17.703 1 36.22 123 THR B O 1
ATOM 2230 N N . VAL B 1 124 ? 19.266 -60.719 -16.156 1 36.5 124 VAL B N 1
ATOM 2231 C CA . VAL B 1 124 ? 20.5 -61.406 -16.531 1 36.5 124 VAL B CA 1
ATOM 2232 C C . VAL B 1 124 ? 20.312 -62.906 -16.375 1 36.5 124 VAL B C 1
ATOM 2234 O O . VAL B 1 124 ? 20.188 -63.438 -15.266 1 36.5 124 VAL B O 1
ATOM 2237 N N . VAL B 1 125 ? 19.562 -63.656 -17.219 1 37.62 125 VAL B N 1
ATOM 2238 C CA . VAL B 1 125 ? 19.609 -65.062 -17.391 1 37.62 125 VAL B CA 1
ATOM 2239 C C . VAL B 1 125 ? 21.062 -65.562 -17.531 1 37.62 125 VAL B C 1
ATOM 2241 O O . VAL B 1 125 ? 21.734 -65.188 -18.516 1 37.62 125 VAL B O 1
ATOM 2244 N N . SER B 1 126 ? 21.906 -65.438 -16.391 1 34.75 126 SER B N 1
ATOM 2245 C CA . SER B 1 126 ? 23.219 -66.062 -16.312 1 34.75 126 SER B CA 1
ATOM 2246 C C . SER B 1 126 ? 23.156 -67.5 -16.828 1 34.75 126 SER B C 1
ATOM 2248 O O . SER B 1 126 ? 22.469 -68.375 -16.266 1 34.75 126 SER B O 1
ATOM 2250 N N . LYS B 1 127 ? 23.188 -67.75 -18.188 1 31.98 127 LYS B N 1
ATOM 2251 C CA . LYS B 1 127 ? 23.453 -69.062 -18.734 1 31.98 127 LYS B CA 1
ATOM 2252 C C . LYS B 1 127 ? 24.562 -69.75 -17.969 1 31.98 127 LYS B C 1
ATOM 2254 O O . LYS B 1 127 ? 25.656 -69.25 -17.812 1 31.98 127 LYS B O 1
ATOM 2259 N N . LYS B 1 128 ? 24.172 -70.562 -16.844 1 31.36 128 LYS B N 1
ATOM 2260 C CA . LYS B 1 128 ? 25.047 -71.5 -16.156 1 31.36 128 LYS B CA 1
ATOM 2261 C C . LYS B 1 128 ? 25.891 -72.25 -17.156 1 31.36 128 LYS B C 1
ATOM 2263 O O . LYS B 1 128 ? 25.375 -73.062 -17.938 1 31.36 128 LYS B O 1
ATOM 2268 N N . VAL B 1 129 ? 26.922 -71.625 -17.766 1 32.03 129 VAL B N 1
ATOM 2269 C CA . VAL B 1 129 ? 27.922 -72.375 -18.531 1 32.03 129 VAL B CA 1
ATOM 2270 C C . VAL B 1 129 ? 28.391 -73.562 -17.703 1 32.03 129 VAL B C 1
ATOM 2272 O O . VAL B 1 129 ? 28.781 -73.438 -16.547 1 32.03 129 VAL B O 1
ATOM 2275 N N . LYS B 1 130 ? 27.859 -74.812 -17.938 1 29.75 130 LYS B N 1
ATOM 2276 C CA . LYS B 1 130 ? 28.328 -76.125 -17.422 1 29.75 130 LYS B CA 1
ATOM 2277 C C . LYS B 1 130 ? 29.859 -76.188 -17.453 1 29.75 130 LYS B C 1
ATOM 2279 O O . LYS B 1 130 ? 30.469 -76 -18.5 1 29.75 130 LYS B O 1
ATOM 2284 N N . PRO B 1 131 ? 30.438 -75.75 -16.25 1 29.88 131 PRO B N 1
ATOM 2285 C CA . PRO B 1 131 ? 31.906 -75.812 -16.234 1 29.88 131 PRO B CA 1
ATOM 2286 C C . PRO B 1 131 ? 32.469 -77.125 -16.781 1 29.88 131 PRO B C 1
ATOM 2288 O O . PRO B 1 131 ? 32.031 -78.188 -16.359 1 29.88 131 PRO B O 1
ATOM 2291 N N . LYS B 1 132 ? 32.688 -77.25 -18.047 1 26.55 132 LYS B N 1
ATOM 2292 C CA . LYS B 1 132 ? 33.375 -78.438 -18.578 1 26.55 132 LYS B CA 1
ATOM 2293 C C . LYS B 1 132 ? 34.625 -78.75 -17.766 1 26.55 132 LYS B C 1
ATOM 2295 O O . LYS B 1 132 ? 35.438 -77.875 -17.484 1 26.55 132 LYS B O 1
ATOM 2300 N N . GLY B 1 133 ? 34.438 -79.625 -16.703 1 25.77 133 GLY B N 1
ATOM 2301 C CA . GLY B 1 133 ? 35.469 -80.25 -15.867 1 25.77 133 GLY B CA 1
ATOM 2302 C C . GLY B 1 133 ? 36.719 -80.625 -16.641 1 25.77 133 GLY B C 1
ATOM 2303 O O . GLY B 1 133 ? 36.688 -81.5 -17.531 1 25.77 133 GLY B O 1
ATOM 2304 N N . GLY B 1 134 ? 37.5 -79.688 -17.047 1 19.81 134 GLY B N 1
ATOM 2305 C CA . GLY B 1 134 ? 38.75 -79.875 -17.766 1 19.81 134 GLY B CA 1
ATOM 2306 C C . GLY B 1 134 ? 39.688 -80.875 -17.094 1 19.81 134 GLY B C 1
ATOM 2307 O O . GLY B 1 134 ? 39.75 -80.938 -15.859 1 19.81 134 GLY B O 1
ATOM 2308 N N . SER B 1 135 ? 39.938 -82 -17.75 1 25.41 135 SER B N 1
ATOM 2309 C CA . SER B 1 135 ? 40.75 -83.188 -17.516 1 25.41 135 SER B CA 1
ATOM 2310 C C . SER B 1 135 ? 42.219 -82.812 -17.312 1 25.41 135 SER B C 1
ATOM 2312 O O . SER B 1 135 ? 43.094 -83.688 -17.219 1 25.41 135 SER B O 1
ATOM 2314 N N . VAL B 1 136 ? 42.531 -81.75 -16.641 1 19.94 136 VAL B N 1
ATOM 2315 C CA . VAL B 1 136 ? 43.938 -81.375 -16.781 1 19.94 136 VAL B CA 1
ATOM 2316 C C . VAL B 1 136 ? 44.781 -82.562 -16.312 1 19.94 136 VAL B C 1
ATOM 2318 O O . VAL B 1 136 ? 44.719 -83 -15.156 1 19.94 136 VAL B O 1
ATOM 2321 N N . SER B 1 137 ? 45.375 -83.25 -17.281 1 20.95 137 SER B N 1
ATOM 2322 C CA . SER B 1 137 ? 46.188 -84.438 -17.297 1 20.95 137 SER B CA 1
ATOM 2323 C C . SER B 1 137 ? 47.531 -84.188 -16.625 1 20.95 137 SER B C 1
ATOM 2325 O O . SER B 1 137 ? 48.344 -85.125 -16.5 1 20.95 137 SER B O 1
ATOM 2327 N N . THR B 1 138 ? 47.875 -82.875 -16.406 1 18.75 138 THR B N 1
ATOM 2328 C CA . THR B 1 138 ? 49.312 -82.75 -16.656 1 18.75 138 THR B CA 1
ATOM 2329 C C . THR B 1 138 ? 50.094 -83.75 -15.773 1 18.75 138 THR B C 1
ATOM 2331 O O . THR B 1 138 ? 49.625 -84.125 -14.695 1 18.75 138 THR B O 1
ATOM 2334 N N . LYS B 1 139 ? 51.312 -84 -16.344 1 18.92 139 LYS B N 1
ATOM 2335 C CA . LYS B 1 139 ? 52.344 -85.062 -16.438 1 18.92 139 LYS B CA 1
ATOM 2336 C C . LYS B 1 139 ? 53.156 -85.125 -15.133 1 18.92 139 LYS B C 1
ATOM 2338 O O . LYS B 1 139 ? 53.531 -86.188 -14.703 1 18.92 139 LYS B O 1
ATOM 2343 N N . ARG B 1 140 ? 53.625 -83.875 -14.617 1 19.97 140 ARG B N 1
ATOM 2344 C CA . ARG B 1 140 ? 55.062 -83.875 -14.586 1 19.97 140 ARG B CA 1
ATOM 2345 C C . ARG B 1 140 ? 55.625 -84.875 -13.57 1 19.97 140 ARG B C 1
ATOM 2347 O O . ARG B 1 140 ? 54.906 -85.312 -12.656 1 19.97 140 ARG B O 1
ATOM 2354 N N . SER B 1 141 ? 56.906 -84.562 -13.25 1 19.83 141 SER B N 1
ATOM 2355 C CA . SER B 1 141 ? 58.25 -85.125 -13.148 1 19.83 141 SER B CA 1
ATOM 2356 C C . SER B 1 141 ? 58.406 -85.938 -11.844 1 19.83 141 SER B C 1
ATOM 2358 O O . SER B 1 141 ? 57.688 -85.688 -10.875 1 19.83 141 SER B O 1
ATOM 2360 N N . ASN B 1 142 ? 59.594 -86.562 -11.766 1 17.59 142 ASN B N 1
ATOM 2361 C CA . ASN B 1 142 ? 60.219 -87.812 -11.375 1 17.59 142 ASN B CA 1
ATOM 2362 C C . ASN B 1 142 ? 60.438 -87.875 -9.867 1 17.59 142 ASN B C 1
ATOM 2364 O O . ASN B 1 142 ? 60.312 -88.938 -9.273 1 17.59 142 ASN B O 1
ATOM 2368 N N . ASN B 1 143 ? 61.25 -86.938 -9.336 1 18.62 143 ASN B N 1
ATOM 2369 C CA . ASN B 1 143 ? 62.5 -87.375 -8.703 1 18.62 143 ASN B CA 1
ATOM 2370 C C . ASN B 1 143 ? 62.25 -88.062 -7.359 1 18.62 143 ASN B C 1
ATOM 2372 O O . ASN B 1 143 ? 61.156 -87.875 -6.789 1 18.62 143 ASN B O 1
ATOM 2376 N N . HIS B 1 144 ? 63.312 -87.938 -6.449 1 22.06 144 HIS B N 1
ATOM 2377 C CA . HIS B 1 144 ? 64.188 -88.812 -5.68 1 22.06 144 HIS B CA 1
ATOM 2378 C C . HIS B 1 144 ? 63.469 -89.312 -4.406 1 22.06 144 HIS B C 1
ATOM 2380 O O . HIS B 1 144 ? 62.5 -88.688 -3.969 1 22.06 144 HIS B O 1
ATOM 2386 N N . SER B 1 145 ? 64.188 -90.188 -3.652 1 22.48 145 SER B N 1
ATOM 2387 C CA . SER B 1 145 ? 64.062 -91.438 -2.861 1 22.48 145 SER B CA 1
ATOM 2388 C C . SER B 1 145 ? 63.406 -91.125 -1.506 1 22.48 145 SER B C 1
ATOM 2390 O O . SER B 1 145 ? 62.812 -92 -0.893 1 22.48 145 SER B O 1
ATOM 2392 N N . ASN B 1 146 ? 63.938 -90 -0.751 1 20.97 146 ASN B N 1
ATOM 2393 C CA . ASN B 1 146 ? 64.5 -90 0.586 1 20.97 146 ASN B CA 1
ATOM 2394 C C . ASN B 1 146 ? 63.469 -90.25 1.659 1 20.97 146 ASN B C 1
ATOM 2396 O O . ASN B 1 146 ? 62.25 -90.062 1.423 1 20.97 146 ASN B O 1
ATOM 2400 N N . THR B 1 147 ? 63.75 -90.562 2.918 1 27.08 147 THR B N 1
ATOM 2401 C CA . THR B 1 147 ? 63.406 -91.375 4.066 1 27.08 147 THR B CA 1
ATOM 2402 C C . THR B 1 147 ? 62.125 -90.875 4.73 1 27.08 147 THR B C 1
ATOM 2404 O O . THR B 1 147 ? 61.719 -89.75 4.516 1 27.08 147 THR B O 1
ATOM 2407 N N . SER B 1 148 ? 61.25 -91.312 5.887 1 24.25 148 SER B N 1
ATOM 2408 C CA . SER B 1 148 ? 59.812 -91.562 6.027 1 24.25 148 SER B CA 1
ATOM 2409 C C . SER B 1 148 ? 59.062 -90.25 6.121 1 24.25 148 SER B C 1
ATOM 2411 O O . SER B 1 148 ? 59.344 -89.375 6.988 1 24.25 148 SER B O 1
ATOM 2413 N N . PRO B 1 149 ? 58.438 -89.125 5.219 1 26.47 149 PRO B N 1
ATOM 2414 C CA . PRO B 1 149 ? 58.719 -87.688 5.184 1 26.47 149 PRO B CA 1
ATOM 2415 C C . PRO B 1 149 ? 58.125 -86.938 6.375 1 26.47 149 PRO B C 1
ATOM 2417 O O . PRO B 1 149 ? 56.938 -87.062 6.66 1 26.47 149 PRO B O 1
ATOM 2420 N N . ALA B 1 150 ? 58.688 -86.562 7.527 1 29.44 150 ALA B N 1
ATOM 2421 C CA . ALA B 1 150 ? 58.281 -86.375 8.906 1 29.44 150 ALA B CA 1
ATOM 2422 C C . ALA B 1 150 ? 57.125 -85.375 8.977 1 29.44 150 ALA B C 1
ATOM 2424 O O . ALA B 1 150 ? 57.312 -84.188 8.688 1 29.44 150 ALA B O 1
ATOM 2425 N N . PRO B 1 151 ? 55.906 -85.438 8.531 1 28.28 151 PRO B N 1
ATOM 2426 C CA . PRO B 1 151 ? 55.188 -84.25 7.965 1 28.28 151 PRO B CA 1
ATOM 2427 C C . PRO B 1 151 ? 54.938 -83.188 9 1 28.28 151 PRO B C 1
ATOM 2429 O O . PRO B 1 151 ? 54.375 -82.125 8.672 1 28.28 151 PRO B O 1
ATOM 2432 N N . ARG B 1 152 ? 55.375 -83.25 10.281 1 20.77 152 ARG B N 1
ATOM 2433 C CA . ARG B 1 152 ? 54.562 -82.812 11.43 1 20.77 152 ARG B CA 1
ATOM 2434 C C . ARG B 1 152 ? 54.594 -81.312 11.641 1 20.77 152 ARG B C 1
ATOM 2436 O O . ARG B 1 152 ? 53.844 -80.812 12.477 1 20.77 152 ARG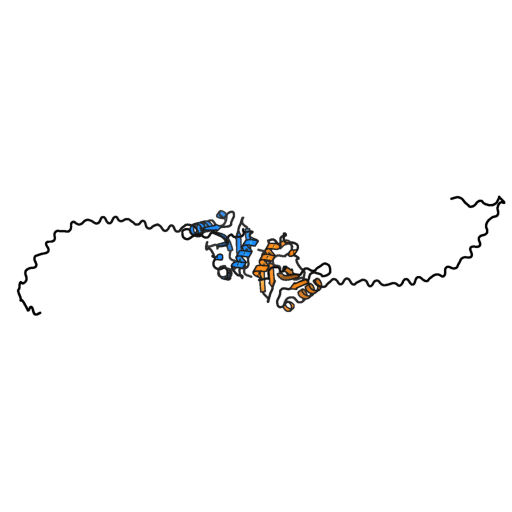 B O 1
ATOM 2443 N N . ARG B 1 153 ? 55.219 -80.188 11.367 1 22.36 153 ARG B N 1
ATOM 2444 C CA . ARG B 1 153 ? 55.625 -79.438 12.555 1 22.36 153 ARG B CA 1
ATOM 2445 C C . ARG B 1 153 ? 54.438 -78.812 13.242 1 22.36 153 ARG B C 1
ATOM 2447 O O . ARG B 1 153 ? 53.562 -78.25 12.594 1 22.36 153 ARG B O 1
ATOM 2454 N N . LYS B 1 154 ? 54.156 -78.5 14.5 1 18.33 154 LYS B N 1
ATOM 2455 C CA . LYS B 1 154 ? 53.469 -77.188 14.547 1 18.33 154 LYS B CA 1
ATOM 2456 C C . LYS B 1 154 ? 54.219 -76.125 13.773 1 18.33 154 LYS B C 1
ATOM 2458 O O . LYS B 1 154 ? 55.469 -76.062 13.867 1 18.33 154 LYS B O 1
#